Protein AF-A0A6J4BT43-F1 (afdb_monomer)

Mean predicted aligned error: 5.4 Å

Nearest PDB structures (foldseek):
  7msp-assembly2_B  TM=7.376E-01  e=4.376E-11  Bacillus subtilis subsp. subtilis str. 168
  7msn-assembly1_A  TM=6.948E-01  e=3.220E-11  Bacillus subtilis subsp. subtilis str. 168
  7msn-assembly1_B  TM=7.528E-01  e=8.315E-10  Bacillus subtilis subsp. subtilis str. 168
  9fmv-assembly1_A  TM=4.687E-01  e=1.191E-05  Escherichia coli
  6hnq-assembly3_P  TM=4.882E-01  e=9.584E-05  Staphylococcus aureus subsp. aureus N315

Radius of gyration: 20.05 Å; Cα contacts (8 Å, |Δi|>4): 562; chains: 1; bounding box: 49×42×55 Å

Sequence (284 aa):
MNDVGAVARDIVARLDGGTVDLVRDPADRWTLDAAGLRNAAWRFGFEVEPIVVAPDTVRFPPDDRPARARATPATSVPHEIGLGMMARPADADDIVSIATDFRDDFTRIVVLLDGTSDDAGALAERLPWIEVAHHPLAGDFAAQRNRLQDMMQTRWVLQIDTDERPDAALLDALGWLVAAADCDGLRSLGLPRRNLVDGVQSASYPDIQYRLNRSDIRFAGRVHERPVVPFLESSLALAGALEHRLDGERVRERTRIYEVMSTGAGRPEDETLLLAAFDPAAVR

Solvent-accessible surface area (backbone atoms only — not comparable to full-atom values): 15170 Å² total; per-residue (Å²): 132,82,85,65,52,74,67,57,50,52,51,49,57,35,43,75,65,38,49,40,42,37,74,86,60,60,60,94,89,58,83,39,17,35,36,52,44,46,32,53,31,32,43,74,46,27,45,70,43,59,74,74,71,63,89,99,54,74,66,50,47,84,71,80,47,59,21,47,28,35,31,44,78,56,61,74,46,88,62,61,40,17,40,36,34,61,44,45,64,91,45,51,67,46,48,52,49,51,60,58,76,44,48,89,75,30,76,40,48,40,38,38,23,44,45,46,72,64,54,26,49,59,50,29,71,77,39,77,88,46,49,54,41,54,49,71,48,86,80,27,53,13,61,47,51,38,53,47,32,71,68,58,83,33,70,32,30,41,48,46,50,70,50,44,42,73,34,71,55,22,60,55,36,49,25,41,50,55,53,52,29,56,76,58,61,36,46,36,29,26,30,34,34,46,47,19,38,76,80,41,52,16,42,49,57,86,32,75,42,75,32,41,26,31,36,86,58,40,44,46,47,53,70,88,48,40,74,65,67,60,70,86,29,41,48,59,44,45,36,46,31,33,43,30,62,39,54,61,70,56,52,68,49,46,35,58,55,34,33,73,76,37,83,82,58,26,47,69,70,56,51,54,28,45,74,32,68,49,54,77,72,80,78,104

Structure (mmCIF, N/CA/C/O backbone):
data_AF-A0A6J4BT43-F1
#
_entry.id   AF-A0A6J4BT43-F1
#
loop_
_atom_site.group_PDB
_atom_site.id
_atom_site.type_symbol
_atom_site.label_atom_id
_atom_site.label_alt_id
_atom_site.label_comp_id
_atom_site.label_asym_id
_atom_site.label_entity_id
_atom_site.label_seq_id
_atom_site.pdbx_PDB_ins_code
_atom_site.Cartn_x
_atom_site.Cartn_y
_atom_site.Cartn_z
_atom_site.occupancy
_atom_site.B_iso_or_equiv
_atom_site.auth_seq_id
_atom_site.auth_comp_id
_atom_site.auth_asym_id
_atom_site.auth_atom_id
_atom_site.pdbx_PDB_model_num
ATOM 1 N N . MET A 1 1 ? 13.773 21.142 -10.395 1.00 35.84 1 MET A N 1
ATOM 2 C CA . MET A 1 1 ? 13.146 20.035 -11.146 1.00 35.84 1 MET A CA 1
ATOM 3 C C . MET A 1 1 ? 13.938 18.790 -10.834 1.00 35.84 1 MET A C 1
ATOM 5 O O . MET A 1 1 ? 15.146 18.790 -11.020 1.00 35.84 1 MET A O 1
ATOM 9 N N . ASN A 1 2 ? 13.252 17.850 -10.196 1.00 45.00 2 ASN A N 1
ATOM 10 C CA . ASN A 1 2 ? 13.801 16.804 -9.349 1.00 45.00 2 ASN A CA 1
ATOM 11 C C . ASN A 1 2 ? 14.710 15.831 -10.096 1.00 45.00 2 ASN A C 1
ATOM 13 O O . ASN A 1 2 ? 14.392 15.349 -11.179 1.00 45.00 2 ASN A O 1
ATOM 17 N N . ASP A 1 3 ? 15.840 15.550 -9.459 1.00 45.16 3 ASP A N 1
ATOM 18 C CA . ASP A 1 3 ? 16.889 14.649 -9.905 1.00 45.16 3 ASP A CA 1
ATOM 19 C C . ASP A 1 3 ? 16.419 13.194 -9.774 1.00 45.16 3 ASP A C 1
ATOM 21 O O . ASP A 1 3 ? 16.739 12.483 -8.824 1.00 45.16 3 ASP A O 1
ATOM 25 N N . VAL A 1 4 ? 15.590 12.761 -10.722 1.00 59.84 4 VAL A N 1
ATOM 26 C CA . VAL A 1 4 ? 15.415 11.339 -11.015 1.00 59.84 4 VAL A CA 1
ATOM 27 C C . VAL A 1 4 ? 16.789 10.845 -11.457 1.00 59.84 4 VAL A C 1
ATOM 29 O O . VAL A 1 4 ? 17.256 11.288 -12.500 1.00 59.84 4 VAL A O 1
ATOM 32 N N . GLY A 1 5 ? 17.471 10.009 -10.666 1.00 77.94 5 GLY A N 1
ATOM 33 C CA . GLY A 1 5 ? 18.825 9.534 -10.983 1.00 77.94 5 GLY A CA 1
ATOM 34 C C . GLY A 1 5 ? 18.930 8.957 -12.402 1.00 77.94 5 GLY A C 1
ATOM 35 O O . GLY A 1 5 ? 17.935 8.520 -12.980 1.00 77.94 5 GLY A O 1
ATOM 36 N N . ALA A 1 6 ? 20.132 8.959 -12.990 1.00 87.00 6 ALA A N 1
ATOM 37 C CA . ALA A 1 6 ? 20.337 8.592 -14.399 1.00 87.00 6 ALA A CA 1
ATOM 38 C C . ALA A 1 6 ? 19.713 7.234 -14.786 1.00 87.00 6 ALA A C 1
ATOM 40 O O . ALA A 1 6 ? 19.149 7.122 -15.870 1.00 87.00 6 ALA A O 1
ATOM 41 N N . VAL A 1 7 ? 19.742 6.252 -13.877 1.00 89.88 7 VAL A N 1
ATOM 42 C CA . VAL A 1 7 ? 19.093 4.938 -14.043 1.00 89.88 7 VAL A CA 1
ATOM 43 C C . VAL A 1 7 ? 17.579 5.069 -14.204 1.00 89.88 7 VAL A C 1
ATOM 45 O O . VAL A 1 7 ? 17.010 4.533 -15.144 1.00 89.88 7 VAL A O 1
ATOM 48 N N . ALA A 1 8 ? 16.914 5.820 -13.327 1.00 91.12 8 ALA A N 1
ATOM 49 C CA . ALA A 1 8 ? 15.467 5.978 -13.380 1.00 91.12 8 ALA A CA 1
ATOM 50 C C . ALA A 1 8 ? 15.009 6.761 -14.626 1.00 91.12 8 ALA A C 1
ATOM 52 O O . ALA A 1 8 ? 13.974 6.429 -15.193 1.00 91.12 8 ALA A O 1
ATOM 53 N N . ARG A 1 9 ? 15.797 7.736 -15.108 1.00 92.06 9 ARG A N 1
ATOM 54 C CA . ARG A 1 9 ? 15.518 8.408 -16.394 1.00 92.06 9 ARG A CA 1
ATOM 55 C C . ARG A 1 9 ? 15.611 7.446 -17.576 1.00 92.06 9 ARG A C 1
ATOM 57 O O . ARG A 1 9 ? 14.762 7.504 -18.457 1.00 92.06 9 ARG A O 1
ATOM 64 N N . ASP A 1 10 ? 16.617 6.572 -17.582 1.00 94.88 10 ASP A N 1
ATOM 65 C CA . ASP A 1 10 ? 16.778 5.554 -18.625 1.00 94.88 10 ASP A CA 1
ATOM 66 C C . ASP A 1 10 ? 15.636 4.525 -18.589 1.00 94.88 10 ASP A C 1
ATOM 68 O O . ASP A 1 10 ? 15.062 4.210 -19.627 1.00 94.88 10 ASP A O 1
ATOM 72 N N . ILE A 1 11 ? 15.230 4.071 -17.396 1.00 95.69 11 ILE A N 1
ATOM 73 C CA . ILE A 1 11 ? 14.063 3.191 -17.227 1.00 95.69 11 ILE A CA 1
ATOM 74 C C . ILE A 1 11 ? 12.804 3.842 -17.810 1.00 95.69 11 ILE A C 1
ATOM 76 O O . ILE A 1 11 ? 12.139 3.222 -18.635 1.00 95.69 11 ILE A O 1
ATOM 80 N N . VAL A 1 12 ? 12.490 5.084 -17.426 1.00 96.31 12 VAL A N 1
ATOM 81 C CA . VAL A 1 12 ? 11.299 5.794 -17.926 1.00 96.31 12 VAL A CA 1
ATOM 82 C C . VAL A 1 12 ? 11.345 5.947 -19.447 1.00 96.31 12 VAL A C 1
ATOM 84 O O . VAL A 1 12 ? 10.377 5.599 -20.111 1.00 96.31 12 VAL A O 1
ATOM 87 N N . ALA A 1 13 ? 12.485 6.351 -20.017 1.00 96.50 13 ALA A N 1
ATOM 88 C CA . ALA A 1 13 ? 12.628 6.483 -21.468 1.00 96.50 13 ALA A CA 1
ATOM 89 C C . ALA A 1 13 ? 12.388 5.156 -22.217 1.00 96.50 13 ALA A C 1
ATOM 91 O O . ALA A 1 13 ? 11.801 5.146 -23.299 1.00 96.50 13 ALA A O 1
ATOM 92 N N . ARG A 1 14 ? 12.815 4.025 -21.640 1.00 97.19 14 ARG A N 1
ATOM 93 C CA . ARG A 1 14 ? 12.564 2.685 -22.196 1.00 97.19 14 ARG A CA 1
ATOM 94 C C . ARG A 1 14 ? 11.092 2.275 -22.068 1.00 97.19 14 ARG A C 1
ATOM 96 O O . ARG A 1 14 ? 10.556 1.684 -23.004 1.00 97.19 14 ARG A O 1
ATOM 103 N N . LEU A 1 15 ? 10.436 2.602 -20.951 1.00 97.81 15 LEU A N 1
ATOM 104 C CA . LEU A 1 15 ? 8.998 2.367 -20.748 1.00 97.81 15 LEU A CA 1
ATOM 105 C C . LEU A 1 15 ? 8.150 3.186 -21.737 1.00 97.81 15 LEU A C 1
ATOM 107 O O . LEU A 1 15 ? 7.261 2.627 -22.377 1.00 97.81 15 LEU A O 1
ATOM 111 N N . ASP A 1 16 ? 8.486 4.462 -21.942 1.00 97.88 16 ASP A N 1
ATOM 112 C CA . ASP A 1 16 ? 7.847 5.348 -22.929 1.00 97.88 16 ASP A CA 1
ATOM 113 C C . ASP A 1 16 ? 7.989 4.827 -24.369 1.00 97.88 16 ASP A C 1
ATOM 115 O O . ASP A 1 16 ? 7.117 5.041 -25.212 1.00 97.88 16 ASP A O 1
ATOM 119 N N . GLY A 1 17 ? 9.069 4.092 -24.658 1.00 96.81 17 GLY A N 1
ATOM 120 C CA . GLY A 1 17 ? 9.274 3.406 -25.935 1.00 96.81 17 GLY A CA 1
ATOM 121 C C . GLY A 1 17 ? 8.308 2.239 -26.191 1.00 96.81 17 GLY A C 1
ATOM 122 O O . GLY A 1 17 ? 8.322 1.663 -27.280 1.00 96.81 17 GLY A O 1
ATOM 123 N N . GLY A 1 18 ? 7.488 1.859 -25.205 1.00 96.75 18 GLY A N 1
ATOM 124 C CA . GLY A 1 18 ? 6.459 0.817 -25.293 1.00 96.75 18 GLY A CA 1
ATOM 125 C C . GLY A 1 18 ? 6.991 -0.619 -25.282 1.00 96.75 18 GLY A C 1
ATOM 126 O O . GLY A 1 18 ? 6.224 -1.582 -25.229 1.00 96.75 18 GLY A O 1
ATOM 127 N N . THR A 1 19 ? 8.307 -0.814 -25.343 1.00 96.56 19 THR A N 1
ATOM 128 C CA . THR A 1 19 ? 8.952 -2.128 -25.266 1.00 96.56 19 THR A CA 1
ATOM 129 C C . THR A 1 19 ? 10.314 -1.999 -24.605 1.00 96.56 19 THR A C 1
ATOM 131 O O . THR A 1 19 ? 11.184 -1.281 -25.089 1.00 96.56 19 THR A O 1
ATOM 134 N N . VAL A 1 20 ? 10.512 -2.767 -23.537 1.00 97.12 20 VAL A N 1
ATOM 135 C CA . VAL A 1 20 ? 11.784 -2.913 -22.834 1.00 97.12 20 VAL A CA 1
ATOM 136 C C . VAL A 1 20 ? 12.320 -4.311 -23.130 1.00 97.12 20 VAL A C 1
ATOM 138 O O . VAL A 1 20 ? 11.705 -5.302 -22.745 1.00 97.12 20 VAL A O 1
ATOM 141 N N . ASP A 1 21 ? 13.451 -4.409 -23.830 1.00 96.56 21 ASP A N 1
ATOM 142 C CA . ASP A 1 21 ? 14.131 -5.676 -24.135 1.00 96.56 21 ASP A CA 1
ATOM 143 C C . ASP A 1 21 ? 15.6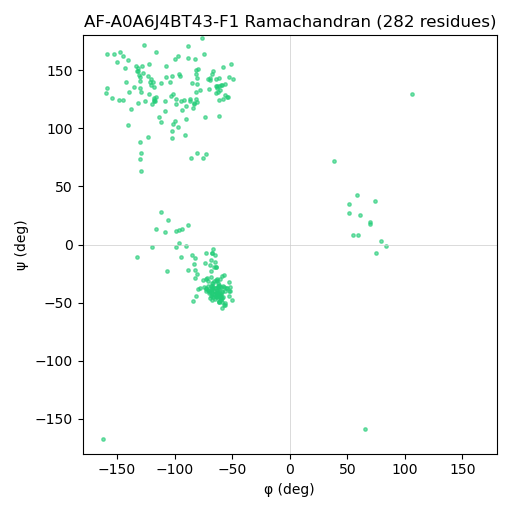12 -5.552 -23.758 1.00 96.56 21 ASP A C 1
ATOM 145 O O . ASP A 1 21 ? 16.445 -5.176 -24.582 1.00 96.56 21 ASP A O 1
ATOM 149 N N . LEU A 1 22 ? 15.939 -5.857 -22.498 1.00 96.25 22 LEU A N 1
ATOM 150 C CA . LEU A 1 22 ? 17.298 -5.729 -21.956 1.00 96.25 22 LEU A CA 1
ATOM 151 C C . LEU A 1 22 ? 18.263 -6.802 -22.487 1.00 96.25 22 LEU A C 1
ATOM 153 O O . LEU A 1 22 ? 19.462 -6.728 -22.232 1.00 96.25 22 LEU A O 1
ATOM 157 N N . VAL A 1 23 ? 17.765 -7.792 -23.236 1.00 94.62 23 VAL A N 1
ATOM 158 C CA . VAL A 1 23 ? 18.615 -8.737 -23.976 1.00 94.62 23 VAL A CA 1
ATOM 159 C C . VAL A 1 23 ? 19.079 -8.108 -25.288 1.00 94.62 23 VAL A C 1
ATOM 161 O O . VAL A 1 23 ? 20.246 -8.230 -25.654 1.00 94.62 23 VAL A O 1
ATOM 164 N N . ARG A 1 24 ? 18.167 -7.450 -26.012 1.00 95.38 24 ARG A N 1
ATOM 165 C CA . ARG A 1 24 ? 18.466 -6.816 -27.303 1.00 95.38 24 ARG A CA 1
ATOM 166 C C . ARG A 1 24 ? 19.155 -5.460 -27.155 1.00 95.38 24 ARG A C 1
ATOM 168 O O . ARG A 1 24 ? 20.009 -5.134 -27.975 1.00 95.38 24 ARG A O 1
ATOM 175 N N . ASP A 1 25 ? 18.753 -4.681 -26.160 1.00 95.88 25 ASP A N 1
ATOM 176 C CA . ASP A 1 25 ? 19.258 -3.340 -25.865 1.00 95.88 25 ASP A CA 1
ATOM 177 C C . ASP A 1 25 ? 19.634 -3.243 -24.372 1.00 95.88 25 ASP A C 1
ATOM 179 O O . ASP A 1 25 ? 18.880 -2.676 -23.569 1.00 95.88 25 ASP A O 1
ATOM 183 N N . PRO A 1 26 ? 20.758 -3.862 -23.960 1.00 96.19 26 PRO A N 1
ATOM 184 C CA . PRO A 1 26 ? 21.187 -3.861 -22.566 1.00 96.19 26 PRO A CA 1
ATOM 185 C C . PRO A 1 26 ? 21.516 -2.443 -22.089 1.00 96.19 26 PRO A C 1
ATOM 187 O O . PRO A 1 26 ? 22.087 -1.635 -22.823 1.00 96.19 26 PRO A O 1
ATOM 190 N N . ALA A 1 27 ? 21.182 -2.144 -20.835 1.00 93.81 27 ALA A N 1
ATOM 191 C CA . ALA A 1 27 ? 21.623 -0.910 -20.200 1.00 93.81 27 ALA A CA 1
ATOM 192 C C . ALA A 1 27 ? 23.078 -1.032 -19.708 1.00 93.81 27 ALA A C 1
ATOM 194 O O . ALA A 1 27 ? 23.553 -2.111 -19.366 1.00 93.81 27 ALA A O 1
ATOM 195 N N . ASP A 1 28 ? 23.791 0.096 -19.672 1.00 89.06 28 ASP A N 1
ATOM 196 C CA . ASP A 1 28 ? 25.237 0.139 -19.392 1.00 89.06 28 ASP A CA 1
ATOM 197 C C . ASP A 1 28 ? 25.587 -0.228 -17.937 1.00 89.06 28 ASP A C 1
ATOM 199 O O . ASP A 1 28 ? 26.558 -0.929 -17.669 1.00 89.06 28 ASP A O 1
ATOM 203 N N . ARG A 1 29 ? 24.791 0.250 -16.972 1.00 87.94 29 ARG A N 1
ATOM 204 C CA . ARG A 1 29 ? 25.135 0.194 -15.533 1.00 87.94 29 ARG A CA 1
ATOM 205 C C . ARG A 1 29 ? 24.155 -0.582 -14.671 1.00 87.94 29 ARG A C 1
ATOM 207 O O . ARG A 1 29 ? 24.343 -0.664 -13.461 1.00 87.94 29 ARG A O 1
ATOM 214 N N . TRP A 1 30 ? 23.083 -1.082 -15.266 1.00 93.12 30 TRP A N 1
ATOM 215 C CA . TRP A 1 30 ? 22.005 -1.728 -14.541 1.00 93.12 30 TRP A CA 1
ATOM 216 C C . TRP A 1 30 ? 21.354 -2.794 -15.415 1.00 93.12 30 TRP A C 1
ATOM 218 O O . TRP A 1 30 ? 21.421 -2.751 -16.639 1.00 93.12 30 TRP A O 1
ATOM 228 N N . THR A 1 31 ? 20.718 -3.756 -14.767 1.00 95.19 31 THR A N 1
ATOM 229 C CA . THR A 1 31 ? 19.804 -4.702 -15.399 1.00 95.19 31 THR A CA 1
ATOM 230 C C . THR A 1 31 ? 18.641 -4.924 -14.445 1.00 95.19 31 THR A C 1
ATOM 232 O O . THR A 1 31 ? 18.756 -4.650 -13.249 1.00 95.19 31 THR A O 1
ATOM 235 N N . LEU A 1 32 ? 17.519 -5.389 -14.974 1.00 96.00 32 LEU A N 1
ATOM 236 C CA . LEU A 1 32 ? 16.382 -5.842 -14.190 1.00 96.00 32 LEU A CA 1
ATOM 237 C C . LEU A 1 32 ? 15.977 -7.209 -14.717 1.00 96.00 32 LEU A C 1
ATOM 239 O O . LEU A 1 32 ? 15.985 -7.430 -15.932 1.00 96.00 32 LEU A O 1
ATOM 243 N N . ASP A 1 33 ? 15.608 -8.099 -13.806 1.00 95.44 33 ASP A N 1
ATOM 244 C CA . ASP A 1 33 ? 14.829 -9.273 -14.161 1.00 95.44 33 ASP A CA 1
ATOM 245 C C . ASP A 1 33 ? 13.360 -8.903 -14.390 1.00 95.44 33 ASP A C 1
ATOM 247 O O . ASP A 1 33 ? 12.961 -7.737 -14.284 1.00 95.44 33 ASP A O 1
ATOM 251 N N . ALA 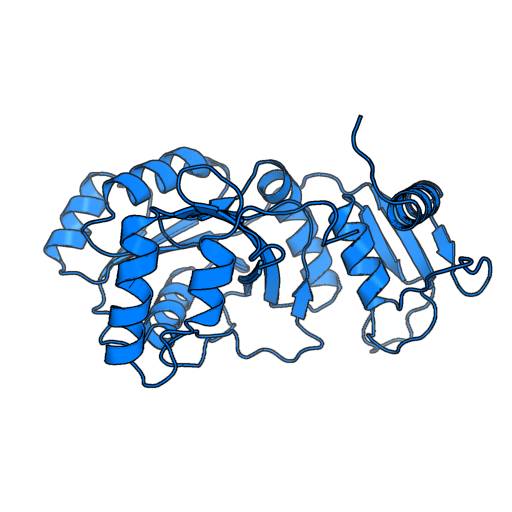A 1 34 ? 12.540 -9.881 -14.770 1.00 94.81 34 ALA A N 1
ATOM 252 C CA . ALA A 1 34 ? 11.143 -9.619 -15.092 1.00 94.81 34 ALA A CA 1
ATOM 253 C C . ALA A 1 34 ? 10.384 -9.021 -13.887 1.00 94.81 34 ALA A C 1
ATOM 255 O O . ALA A 1 34 ? 9.674 -8.024 -14.040 1.00 94.81 34 ALA A O 1
ATOM 256 N N . ALA A 1 35 ? 10.576 -9.573 -12.684 1.00 95.62 35 ALA A N 1
ATOM 257 C CA . ALA A 1 35 ? 9.955 -9.062 -11.461 1.00 95.62 35 ALA A CA 1
ATOM 258 C C . ALA A 1 35 ? 10.420 -7.632 -11.115 1.00 95.62 35 ALA A C 1
ATOM 260 O O . ALA A 1 35 ? 9.606 -6.773 -10.766 1.00 95.62 35 ALA A O 1
ATOM 261 N N . GLY A 1 36 ? 11.714 -7.350 -11.256 1.00 96.44 36 GLY A N 1
ATOM 262 C CA . GLY A 1 36 ? 12.312 -6.036 -11.053 1.00 96.44 36 GLY A CA 1
ATOM 263 C C . GLY A 1 36 ? 11.803 -5.003 -12.055 1.00 96.44 36 GLY A C 1
ATOM 264 O O . GLY A 1 36 ? 11.472 -3.884 -11.658 1.00 96.44 36 GLY A O 1
ATOM 265 N N . LEU A 1 37 ? 11.663 -5.379 -13.333 1.00 97.31 37 LEU A N 1
ATOM 266 C CA . LEU A 1 37 ? 11.088 -4.510 -14.360 1.00 97.31 37 LEU A CA 1
ATOM 267 C C . LEU A 1 37 ? 9.629 -4.174 -14.050 1.00 97.31 37 LEU A C 1
ATOM 269 O O . LEU A 1 37 ? 9.259 -3.010 -14.164 1.00 97.31 37 LEU A O 1
ATOM 273 N N . ARG A 1 38 ? 8.818 -5.144 -13.606 1.00 97.44 38 ARG A N 1
ATOM 274 C CA . ARG A 1 38 ? 7.437 -4.884 -13.170 1.00 97.44 38 ARG A CA 1
ATOM 275 C C . ARG A 1 38 ? 7.388 -3.876 -12.025 1.00 97.44 38 ARG A C 1
ATOM 277 O O . ARG A 1 38 ? 6.665 -2.891 -12.116 1.00 97.44 38 ARG A O 1
ATOM 284 N N . ASN A 1 39 ? 8.192 -4.074 -10.980 1.00 97.25 39 ASN A N 1
ATOM 285 C CA . ASN A 1 39 ? 8.214 -3.167 -9.827 1.00 97.25 39 ASN A CA 1
ATOM 286 C C . ASN A 1 39 ? 8.648 -1.746 -10.223 1.00 97.25 39 ASN A C 1
ATOM 288 O O . ASN A 1 39 ? 8.084 -0.762 -9.741 1.00 97.25 39 ASN A O 1
ATOM 292 N N . ALA A 1 40 ? 9.639 -1.633 -11.113 1.00 96.56 40 ALA A N 1
ATOM 293 C CA . ALA A 1 40 ? 10.090 -0.353 -11.645 1.00 96.56 40 ALA A CA 1
ATOM 294 C C . ALA A 1 40 ? 9.027 0.305 -12.539 1.00 96.56 40 ALA A C 1
ATOM 296 O O . ALA A 1 40 ? 8.787 1.500 -12.409 1.00 96.56 40 ALA A O 1
ATOM 297 N N . ALA A 1 41 ? 8.356 -0.460 -13.400 1.00 97.69 41 ALA A N 1
ATOM 298 C CA . ALA A 1 41 ? 7.273 0.034 -14.243 1.00 97.69 41 ALA A CA 1
ATOM 299 C C . ALA A 1 41 ? 6.110 0.572 -13.401 1.00 97.69 41 ALA A C 1
ATOM 301 O O . ALA A 1 41 ? 5.700 1.717 -13.586 1.00 97.69 41 ALA A O 1
ATOM 302 N N . TRP A 1 42 ? 5.663 -0.189 -12.398 1.00 97.75 42 TRP A N 1
ATOM 303 C CA . TRP A 1 42 ? 4.612 0.239 -11.475 1.00 97.75 42 TRP A CA 1
ATOM 304 C C . TRP A 1 42 ? 4.979 1.524 -10.733 1.00 97.75 42 TRP A C 1
ATOM 306 O O . TRP A 1 42 ? 4.144 2.416 -10.616 1.00 97.75 42 TRP A O 1
ATOM 316 N N . ARG A 1 43 ? 6.241 1.673 -10.303 1.00 95.88 43 ARG A N 1
ATOM 317 C CA . ARG A 1 43 ? 6.736 2.918 -9.688 1.00 95.88 43 ARG A CA 1
ATOM 318 C C . ARG A 1 43 ? 6.498 4.148 -10.563 1.00 95.88 43 ARG A C 1
ATOM 320 O O . ARG A 1 43 ? 6.249 5.231 -10.040 1.00 95.88 43 ARG A O 1
ATOM 327 N N . PHE A 1 44 ? 6.635 3.992 -11.876 1.00 96.06 44 PHE A N 1
ATOM 328 C CA . PHE A 1 44 ? 6.512 5.080 -12.843 1.00 96.06 44 PHE A CA 1
ATOM 329 C C . PHE A 1 44 ? 5.138 5.131 -13.522 1.00 96.06 44 PHE A C 1
ATOM 331 O O . PHE A 1 44 ? 4.975 5.883 -14.476 1.00 96.06 44 PHE A O 1
ATOM 338 N N . GLY A 1 45 ? 4.151 4.375 -13.024 1.00 96.62 45 GLY A N 1
ATOM 339 C CA . GLY A 1 45 ? 2.787 4.388 -13.552 1.00 96.62 45 GLY A CA 1
ATOM 340 C C . GLY A 1 45 ? 2.647 3.672 -14.893 1.00 96.62 45 GLY A C 1
ATOM 341 O O . GLY A 1 45 ? 1.906 4.135 -15.753 1.00 96.62 45 GLY A O 1
ATOM 342 N N . PHE A 1 46 ? 3.365 2.565 -15.092 1.00 98.00 46 PHE A N 1
ATOM 343 C CA . PHE A 1 46 ? 3.245 1.711 -16.274 1.00 98.00 46 PHE A CA 1
ATOM 344 C C . PHE A 1 46 ? 2.790 0.309 -15.893 1.00 98.00 46 PHE A C 1
ATOM 346 O O . PHE A 1 46 ? 3.352 -0.311 -14.992 1.00 98.00 46 PHE A O 1
ATOM 353 N N . GLU A 1 47 ? 1.841 -0.224 -16.651 1.00 96.69 47 GLU A N 1
ATOM 354 C CA . GLU A 1 47 ? 1.576 -1.656 -16.718 1.00 96.69 47 GLU A CA 1
ATOM 355 C C . GLU A 1 47 ? 2.573 -2.315 -17.677 1.00 96.69 47 GLU A C 1
ATOM 357 O O . GLU A 1 47 ? 3.045 -1.701 -18.641 1.00 96.69 47 GLU A O 1
ATOM 362 N N . VAL A 1 48 ? 2.898 -3.581 -17.422 1.00 96.19 48 VAL A N 1
ATOM 363 C CA . VAL A 1 48 ? 3.812 -4.353 -18.265 1.00 96.19 48 VAL A CA 1
ATOM 364 C C . VAL A 1 48 ? 3.231 -5.710 -18.624 1.00 96.19 48 VAL A C 1
ATOM 366 O O . VAL A 1 48 ? 2.557 -6.343 -17.819 1.00 96.19 48 VAL A O 1
ATOM 369 N N . GLU A 1 49 ? 3.552 -6.169 -19.830 1.00 94.69 49 GLU A N 1
ATOM 370 C CA . GLU A 1 49 ? 3.201 -7.490 -20.344 1.00 94.69 49 GLU A CA 1
ATOM 371 C C . GLU A 1 49 ? 4.480 -8.203 -20.808 1.00 94.69 49 GLU A C 1
ATOM 373 O O . GLU A 1 49 ? 5.187 -7.672 -21.670 1.00 94.69 49 GLU A O 1
ATOM 378 N N . PRO A 1 50 ? 4.812 -9.397 -20.300 1.00 91.00 50 PRO A N 1
ATOM 379 C CA . PRO A 1 50 ? 5.974 -10.153 -20.769 1.00 91.00 50 PRO A CA 1
ATOM 380 C C . PRO A 1 50 ? 5.874 -10.482 -22.271 1.00 91.00 50 PRO A C 1
ATOM 382 O O . PRO A 1 50 ? 4.830 -10.887 -22.775 1.00 91.00 50 PRO A O 1
ATOM 385 N N . ILE A 1 51 ? 6.979 -10.344 -23.016 1.00 88.44 51 ILE A N 1
ATOM 386 C CA . ILE A 1 51 ? 6.992 -10.599 -24.476 1.00 88.44 51 ILE A CA 1
ATOM 387 C C . ILE A 1 51 ? 6.893 -12.100 -24.797 1.00 88.44 51 ILE A C 1
ATOM 389 O O . ILE A 1 51 ? 6.397 -12.478 -25.860 1.00 88.44 51 ILE A O 1
ATOM 393 N N . VAL A 1 52 ? 7.377 -12.960 -23.899 1.00 73.50 52 VAL A N 1
ATOM 394 C CA . VAL A 1 52 ? 7.320 -14.420 -24.028 1.00 73.50 52 VAL A CA 1
ATOM 395 C C . VAL A 1 52 ? 6.940 -15.005 -22.675 1.00 73.50 52 VAL A C 1
ATOM 397 O O . VAL A 1 52 ? 7.711 -14.893 -21.727 1.00 73.50 52 VAL A O 1
ATOM 400 N N . VAL A 1 53 ? 5.786 -15.666 -22.603 1.00 69.06 53 VAL A N 1
ATOM 401 C CA . VAL A 1 53 ? 5.384 -16.479 -21.448 1.00 69.06 53 VAL A CA 1
ATOM 402 C C . VAL A 1 53 ? 5.182 -17.894 -21.951 1.00 69.06 53 VAL A C 1
ATOM 404 O O . VAL A 1 53 ? 4.383 -18.123 -22.861 1.00 69.06 53 VAL A O 1
ATOM 407 N N . ALA A 1 54 ? 5.929 -18.849 -21.403 1.00 67.50 54 ALA A N 1
ATOM 408 C CA . ALA A 1 54 ? 5.597 -20.248 -21.625 1.00 67.50 54 ALA A CA 1
ATOM 409 C C . ALA A 1 54 ? 4.286 -20.553 -20.874 1.00 67.50 54 ALA A C 1
ATOM 411 O O . ALA A 1 54 ? 4.102 -20.034 -19.770 1.00 67.50 54 ALA A O 1
ATOM 412 N N . PRO A 1 55 ? 3.372 -21.368 -21.427 1.00 68.38 55 PRO A N 1
ATOM 413 C CA . PRO A 1 55 ? 2.179 -21.788 -20.696 1.00 68.38 55 PRO A CA 1
ATOM 414 C C . PRO A 1 55 ? 2.535 -22.310 -19.296 1.00 68.38 55 PRO A C 1
ATOM 416 O O . PRO A 1 55 ? 3.570 -22.955 -19.130 1.00 68.38 55 PRO A O 1
ATOM 419 N N . ASP A 1 56 ? 1.695 -22.003 -18.306 1.00 69.81 56 ASP A N 1
ATOM 420 C CA . ASP A 1 56 ? 1.836 -22.459 -16.914 1.00 69.81 56 ASP A CA 1
ATOM 421 C C . ASP A 1 56 ? 3.133 -22.014 -16.204 1.00 69.81 56 ASP A C 1
ATOM 423 O O . ASP A 1 56 ? 3.583 -22.650 -15.249 1.00 69.81 56 ASP A O 1
ATOM 427 N N . THR A 1 57 ? 3.740 -20.904 -16.642 1.00 79.69 57 THR A N 1
ATOM 428 C CA . THR A 1 57 ? 4.894 -20.291 -15.961 1.00 79.69 57 THR A CA 1
ATOM 429 C C . THR A 1 57 ? 4.524 -18.991 -15.255 1.00 79.69 57 THR A C 1
ATOM 431 O O . THR A 1 57 ? 3.580 -18.298 -15.637 1.00 79.69 57 THR A O 1
ATOM 434 N N . VAL A 1 58 ? 5.278 -18.653 -14.203 1.00 84.56 58 VAL A N 1
ATOM 435 C CA . VAL A 1 58 ? 5.181 -17.345 -13.539 1.00 84.56 58 VAL A CA 1
ATOM 436 C C . VAL A 1 58 ? 5.460 -16.265 -14.585 1.00 84.56 58 VAL A C 1
ATOM 438 O O . VAL A 1 58 ? 6.498 -16.309 -15.240 1.00 84.56 58 VAL A O 1
ATOM 441 N N . ARG A 1 59 ? 4.544 -15.301 -14.744 1.00 89.31 59 ARG A N 1
ATOM 442 C CA . ARG A 1 59 ? 4.623 -14.266 -15.795 1.00 89.31 59 ARG A CA 1
ATOM 443 C C . ARG A 1 59 ? 5.852 -13.367 -15.654 1.00 89.31 59 ARG A C 1
ATOM 445 O O . ARG A 1 59 ? 6.463 -12.995 -16.650 1.00 89.31 59 ARG A O 1
ATOM 452 N N . PHE A 1 60 ? 6.220 -13.064 -14.410 1.00 91.56 60 PHE A N 1
ATOM 453 C CA . PHE A 1 60 ? 7.375 -12.243 -14.053 1.00 91.56 60 PHE A CA 1
ATOM 454 C C . PHE A 1 60 ? 8.236 -12.966 -13.011 1.00 91.56 60 PHE A C 1
ATOM 456 O O . PHE A 1 60 ? 8.113 -12.694 -11.813 1.00 91.56 60 PHE A O 1
ATOM 463 N N . PRO A 1 61 ? 9.063 -13.938 -13.430 1.00 89.81 61 PRO A N 1
ATOM 464 C CA . PRO A 1 61 ? 9.917 -14.665 -12.507 1.00 89.81 61 PRO A CA 1
ATOM 465 C C . PRO A 1 61 ? 11.052 -13.761 -11.987 1.00 89.81 61 PRO A C 1
ATOM 467 O O . PRO A 1 61 ? 11.594 -12.960 -12.754 1.00 89.81 61 PRO A O 1
ATOM 470 N N . PRO A 1 62 ? 11.434 -13.890 -10.706 1.00 91.19 62 PRO A N 1
ATOM 471 C CA . PRO A 1 62 ? 12.647 -13.287 -10.171 1.00 91.19 62 PRO A CA 1
ATOM 472 C C . PRO A 1 62 ? 13.839 -14.225 -10.429 1.00 91.19 62 PRO A C 1
ATOM 474 O O . PRO A 1 62 ? 14.242 -14.982 -9.546 1.00 91.19 62 PRO A O 1
ATOM 477 N N . ASP A 1 63 ? 14.307 -14.293 -11.678 1.00 91.00 63 ASP A N 1
ATOM 478 C CA . ASP A 1 63 ? 15.291 -15.287 -12.143 1.00 91.00 63 ASP A CA 1
ATOM 479 C C . ASP A 1 63 ? 16.631 -14.688 -12.604 1.00 91.00 63 ASP A C 1
ATOM 481 O O . ASP A 1 63 ? 17.425 -15.385 -13.244 1.00 91.00 63 ASP A O 1
ATOM 485 N N . ASP A 1 64 ? 16.872 -13.410 -12.294 1.00 90.25 64 ASP A N 1
ATOM 486 C CA . ASP A 1 64 ? 18.071 -12.641 -12.656 1.00 90.25 64 ASP A CA 1
ATOM 487 C C . ASP A 1 64 ? 18.343 -12.530 -14.173 1.00 90.25 64 ASP A C 1
ATOM 489 O O . ASP A 1 64 ? 19.391 -12.027 -14.595 1.00 90.25 64 ASP A O 1
ATOM 493 N N . ARG A 1 65 ? 17.417 -12.973 -15.039 1.00 92.69 65 ARG A N 1
ATOM 494 C CA . ARG A 1 65 ? 17.579 -12.867 -16.496 1.00 92.69 65 ARG A CA 1
ATOM 495 C C . ARG A 1 65 ? 17.117 -11.503 -16.992 1.00 92.69 65 ARG A C 1
ATOM 497 O O . ARG A 1 65 ? 16.049 -11.063 -16.584 1.00 92.69 65 ARG A O 1
ATOM 504 N N . PRO A 1 66 ? 17.829 -10.862 -17.939 1.00 95.19 66 PRO A N 1
ATOM 505 C CA . PRO A 1 66 ? 17.434 -9.548 -18.436 1.00 95.19 66 PRO A CA 1
ATOM 506 C C . PRO A 1 66 ? 15.989 -9.522 -18.953 1.00 95.19 66 PRO A C 1
ATOM 508 O O . PRO A 1 66 ? 15.594 -10.330 -19.801 1.00 95.19 66 PRO A O 1
ATOM 511 N N . ALA A 1 67 ? 15.210 -8.581 -18.428 1.00 95.38 67 ALA A N 1
ATOM 512 C CA . ALA A 1 67 ? 13.779 -8.491 -18.656 1.00 95.38 67 ALA A CA 1
ATOM 513 C C . ALA A 1 67 ? 13.409 -8.155 -20.104 1.00 95.38 67 ALA A C 1
ATOM 515 O O . ALA A 1 67 ? 14.110 -7.426 -20.814 1.00 95.38 67 ALA A O 1
ATOM 516 N N . ARG A 1 68 ? 12.246 -8.669 -20.518 1.00 95.19 68 ARG A N 1
ATOM 517 C CA . ARG A 1 68 ? 11.654 -8.447 -21.840 1.00 95.19 68 ARG A CA 1
ATOM 518 C C . ARG A 1 68 ? 10.142 -8.278 -21.708 1.00 95.19 68 ARG A C 1
ATOM 520 O O . ARG A 1 68 ? 9.426 -9.268 -21.556 1.00 95.19 68 ARG A O 1
ATOM 527 N N . ALA A 1 69 ? 9.651 -7.046 -21.777 1.00 96.44 69 ALA A N 1
ATOM 528 C CA . ALA A 1 69 ? 8.232 -6.732 -21.625 1.00 96.44 69 ALA A CA 1
ATOM 529 C C . ALA A 1 69 ? 7.785 -5.601 -22.560 1.00 96.44 69 ALA A C 1
ATOM 531 O O . ALA A 1 69 ? 8.563 -4.719 -22.924 1.00 96.44 69 ALA A O 1
ATOM 532 N N . ARG A 1 70 ? 6.508 -5.613 -22.934 1.00 97.38 70 ARG A N 1
ATOM 533 C CA . ARG A 1 70 ? 5.808 -4.432 -23.440 1.00 97.38 70 ARG A CA 1
ATOM 534 C C . ARG A 1 70 ? 5.394 -3.581 -22.252 1.00 97.38 70 ARG A C 1
ATOM 536 O O . ARG A 1 70 ? 5.023 -4.134 -21.223 1.00 97.38 70 ARG A O 1
ATOM 543 N N . ALA A 1 71 ? 5.443 -2.268 -22.408 1.00 97.81 71 ALA A N 1
ATOM 544 C CA . ALA A 1 71 ? 5.039 -1.318 -21.382 1.00 97.81 71 ALA A CA 1
ATOM 545 C C . ALA A 1 71 ? 3.922 -0.430 -21.928 1.00 97.81 71 ALA A C 1
ATOM 547 O O . ALA A 1 71 ? 3.961 -0.031 -23.092 1.00 97.81 71 ALA A O 1
ATOM 548 N N . THR A 1 72 ? 2.926 -0.140 -21.099 1.00 97.88 72 THR A N 1
ATOM 549 C CA . THR A 1 72 ? 1.831 0.779 -21.429 1.00 97.88 72 THR A CA 1
ATOM 550 C C . THR A 1 72 ? 1.598 1.695 -20.233 1.00 97.88 72 THR A C 1
ATOM 552 O O . THR A 1 72 ? 1.595 1.189 -19.110 1.00 97.88 72 THR A O 1
ATOM 555 N N . PRO A 1 73 ? 1.418 3.016 -20.422 1.00 98.00 73 PRO A N 1
ATOM 556 C CA . PRO A 1 73 ? 1.017 3.893 -19.329 1.00 98.00 73 PRO A CA 1
ATOM 557 C C . PRO A 1 73 ? -0.249 3.357 -18.663 1.00 98.00 73 PRO A C 1
ATOM 559 O O . PRO A 1 73 ? -1.238 3.077 -19.344 1.00 98.00 73 PRO A O 1
ATOM 562 N N . ALA A 1 74 ? -0.200 3.197 -17.346 1.00 97.19 74 ALA A N 1
ATOM 563 C CA . ALA A 1 74 ? -1.341 2.764 -16.567 1.00 97.19 74 ALA A CA 1
ATOM 564 C C . ALA A 1 74 ? -2.414 3.855 -16.584 1.00 97.19 74 ALA A C 1
ATOM 566 O O . ALA A 1 74 ? -2.122 5.055 -16.593 1.00 97.19 74 ALA A O 1
ATOM 567 N N . THR A 1 75 ? -3.672 3.435 -16.560 1.00 95.94 75 THR A N 1
ATOM 568 C CA . THR A 1 75 ? -4.810 4.350 -16.439 1.00 95.94 75 THR A CA 1
ATOM 569 C C . THR A 1 75 ? -5.592 4.007 -15.188 1.00 95.94 75 THR A C 1
ATOM 571 O O . THR A 1 75 ? -5.711 2.836 -14.839 1.00 95.94 75 THR A O 1
ATOM 574 N N . SER A 1 76 ? -6.105 5.022 -14.491 1.00 93.81 76 SER A N 1
ATOM 575 C CA . SER A 1 76 ? -6.972 4.777 -13.339 1.00 93.81 76 SER A CA 1
ATOM 576 C C . SER A 1 76 ? -8.209 3.998 -13.786 1.00 93.81 76 SER A C 1
ATOM 578 O O . SER A 1 76 ? -8.834 4.322 -14.801 1.00 93.81 76 SER A O 1
ATOM 580 N N . VAL A 1 77 ? -8.543 2.955 -13.031 1.00 95.44 77 VAL A N 1
ATOM 581 C CA . VAL A 1 77 ? -9.720 2.114 -13.255 1.00 95.44 77 VAL A CA 1
ATOM 582 C C . VAL A 1 77 ? -10.476 1.938 -11.938 1.00 95.44 77 VAL A C 1
ATOM 584 O O . VAL A 1 77 ? -9.845 1.929 -10.878 1.00 95.44 77 VAL A O 1
ATOM 587 N N . PRO A 1 78 ? -11.813 1.783 -11.970 1.00 96.56 78 PRO A N 1
ATOM 588 C CA . PRO A 1 78 ? -12.592 1.503 -10.767 1.00 96.56 78 PRO A CA 1
ATOM 589 C C . PRO A 1 78 ? -12.141 0.220 -10.063 1.00 96.56 78 PRO A C 1
ATOM 591 O O . PRO A 1 78 ? -11.673 -0.720 -10.709 1.00 96.56 78 PRO A O 1
ATOM 594 N N . HIS A 1 79 ? -12.345 0.151 -8.748 1.00 97.62 79 HIS A N 1
ATOM 595 C CA . HIS A 1 79 ? -11.981 -1.017 -7.952 1.00 97.62 79 HIS A CA 1
ATOM 596 C C . HIS A 1 79 ? -12.948 -1.294 -6.802 1.00 97.62 79 HIS A C 1
ATOM 598 O O . HIS A 1 79 ? -13.651 -0.410 -6.323 1.00 97.62 79 HIS A O 1
ATOM 604 N N . GLU A 1 80 ? -12.893 -2.518 -6.280 1.00 97.56 80 GLU A N 1
ATOM 605 C CA . GLU A 1 80 ? -13.706 -2.981 -5.144 1.00 97.56 80 GLU A CA 1
ATOM 606 C C . GLU A 1 80 ? -12.856 -3.248 -3.887 1.00 97.56 80 GLU A C 1
ATOM 608 O O . GLU A 1 80 ? -13.163 -4.118 -3.070 1.00 97.56 80 GLU A O 1
ATOM 613 N N . ILE A 1 81 ? -11.731 -2.544 -3.742 1.00 98.69 81 ILE A N 1
ATOM 614 C CA . ILE A 1 81 ? -10.876 -2.655 -2.558 1.00 98.69 81 ILE A CA 1
ATOM 615 C C . ILE A 1 81 ? -11.645 -2.160 -1.329 1.00 98.69 81 ILE A C 1
ATOM 617 O O . ILE A 1 81 ? -12.318 -1.128 -1.370 1.00 98.69 81 ILE A O 1
ATOM 621 N N . GLY A 1 82 ? -11.528 -2.907 -0.232 1.00 98.75 82 GLY A N 1
ATOM 622 C CA . GLY A 1 82 ? -12.003 -2.485 1.081 1.00 98.75 82 GLY A CA 1
ATOM 623 C C . GLY A 1 82 ? -10.881 -1.866 1.914 1.00 98.75 82 GLY A C 1
ATOM 624 O O . GLY A 1 82 ? -9.733 -2.306 1.829 1.00 98.75 82 GLY A O 1
ATOM 625 N N . LEU A 1 83 ? -11.223 -0.889 2.751 1.00 98.88 83 LEU A N 1
ATOM 626 C CA . LEU A 1 83 ? -10.330 -0.268 3.726 1.00 98.88 83 LEU A CA 1
ATOM 627 C C . LEU A 1 83 ? -10.560 -0.865 5.117 1.00 98.88 83 LEU A C 1
ATOM 629 O O . LEU A 1 83 ? -11.667 -0.806 5.653 1.00 98.88 83 LEU A O 1
ATOM 633 N N . GLY A 1 84 ? -9.518 -1.442 5.703 1.00 98.56 84 GLY A N 1
ATOM 634 C CA . GLY A 1 84 ? -9.552 -2.016 7.045 1.00 98.56 84 GLY A CA 1
ATOM 635 C C . GLY A 1 84 ? -8.696 -1.218 8.023 1.00 98.56 84 GLY A C 1
ATOM 636 O O . GLY A 1 84 ? -7.571 -0.846 7.696 1.00 98.56 84 GLY A O 1
ATOM 637 N N . MET A 1 85 ? -9.187 -1.014 9.241 1.00 98.38 85 MET A N 1
ATOM 638 C CA . MET A 1 85 ? -8.422 -0.410 10.334 1.00 98.38 85 MET A CA 1
ATOM 639 C C . MET A 1 85 ? -8.519 -1.263 11.596 1.00 98.38 85 MET A C 1
ATOM 641 O O . MET A 1 85 ? -9.608 -1.673 12.000 1.00 98.38 85 MET A O 1
ATOM 645 N N . MET A 1 86 ? -7.383 -1.488 12.252 1.00 96.12 86 MET A N 1
ATOM 646 C CA . MET A 1 86 ? -7.348 -1.889 13.659 1.00 96.12 86 MET A CA 1
ATOM 647 C C . MET A 1 86 ? -7.000 -0.651 14.470 1.00 96.12 86 MET A C 1
ATOM 649 O O . MET A 1 86 ? -6.029 0.031 14.150 1.00 96.12 86 MET A O 1
ATOM 653 N N . ALA A 1 87 ? -7.776 -0.350 15.501 1.00 96.19 87 ALA A N 1
ATOM 654 C CA . ALA A 1 87 ? -7.605 0.897 16.232 1.00 96.19 87 ALA A CA 1
ATOM 655 C C . ALA A 1 87 ? -7.954 0.735 17.706 1.00 96.19 87 ALA A C 1
ATOM 657 O O . ALA A 1 87 ? -8.580 -0.246 18.105 1.00 96.19 87 ALA A O 1
ATOM 658 N N . ARG A 1 88 ? -7.569 1.707 18.530 1.00 95.62 88 ARG A N 1
ATOM 659 C CA . ARG A 1 88 ? -8.041 1.796 19.915 1.00 95.62 88 ARG A CA 1
ATOM 660 C C . ARG A 1 88 ? -9.163 2.830 19.996 1.00 95.62 88 ARG A C 1
ATOM 662 O O . ARG A 1 88 ? -9.204 3.737 19.167 1.00 95.62 88 ARG A O 1
ATOM 669 N N . PRO A 1 89 ? -10.015 2.784 21.032 1.00 96.12 89 PRO A N 1
ATOM 670 C CA . PRO A 1 89 ? -11.030 3.814 21.263 1.00 96.12 89 PRO A CA 1
ATOM 671 C C . PRO A 1 89 ? -10.466 5.244 21.294 1.00 96.12 89 PRO A C 1
ATOM 673 O O . PRO A 1 89 ? -11.120 6.179 20.844 1.00 96.12 89 PRO A O 1
ATOM 676 N N . ALA A 1 90 ? -9.226 5.414 21.767 1.00 95.38 90 ALA A N 1
ATOM 677 C CA . ALA A 1 90 ? -8.537 6.706 21.800 1.00 95.38 90 ALA A CA 1
ATOM 678 C C . ALA A 1 90 ? -8.270 7.312 20.408 1.00 95.38 90 ALA A C 1
ATOM 680 O O . ALA A 1 90 ? -8.053 8.514 20.310 1.00 95.38 90 ALA A O 1
ATOM 681 N N . ASP A 1 91 ? -8.303 6.501 19.351 1.00 96.38 91 ASP A N 1
ATOM 682 C CA . ASP A 1 91 ? -7.999 6.913 17.979 1.00 96.38 91 ASP A CA 1
ATOM 683 C C . ASP A 1 91 ? -9.288 7.308 17.208 1.00 96.38 91 ASP A C 1
ATOM 685 O O . ASP A 1 91 ? -9.282 7.447 15.988 1.00 96.38 91 ASP A O 1
ATOM 689 N N . ALA A 1 92 ? -10.422 7.488 17.905 1.00 97.19 92 ALA A N 1
ATOM 690 C CA . ALA A 1 92 ? -11.743 7.711 17.304 1.00 97.19 92 ALA A CA 1
ATOM 691 C C . ALA A 1 92 ? -11.813 8.902 16.333 1.00 97.19 92 ALA A C 1
ATOM 693 O O . ALA A 1 92 ? -12.508 8.822 15.320 1.00 97.19 92 ALA A O 1
ATOM 694 N N . ASP A 1 93 ? -11.113 9.999 16.619 1.00 97.38 93 ASP A N 1
ATOM 695 C CA . ASP A 1 93 ? -11.126 11.179 15.748 1.00 97.38 93 ASP A CA 1
ATOM 696 C C . ASP A 1 93 ? -10.332 10.949 14.457 1.00 97.38 93 ASP A C 1
ATOM 698 O O . ASP A 1 93 ? -10.791 11.346 13.382 1.00 97.38 93 ASP A O 1
ATOM 702 N N . ASP A 1 94 ? -9.212 10.224 14.531 1.00 97.56 94 ASP A N 1
ATOM 703 C CA . ASP A 1 94 ? -8.468 9.796 13.346 1.00 97.56 94 ASP A CA 1
ATOM 704 C C . ASP A 1 94 ? -9.305 8.855 12.482 1.00 97.56 94 ASP A C 1
ATOM 706 O O . ASP A 1 94 ? -9.359 9.027 11.266 1.00 97.56 94 ASP A O 1
ATOM 710 N N . ILE A 1 95 ? -10.018 7.906 13.098 1.00 98.38 95 ILE A N 1
ATOM 711 C CA . ILE A 1 95 ? -10.913 6.992 12.377 1.00 98.38 95 ILE A CA 1
ATOM 712 C C . ILE A 1 95 ? -12.015 7.770 11.650 1.00 98.38 95 ILE A C 1
ATOM 714 O O . ILE A 1 95 ? -12.302 7.482 10.489 1.00 98.38 95 ILE A O 1
ATOM 718 N N . VAL A 1 96 ? -12.619 8.769 12.304 1.00 98.56 96 VAL A N 1
ATOM 719 C CA . VAL A 1 96 ? -13.641 9.620 11.677 1.00 98.56 96 VAL A CA 1
ATOM 720 C C . VAL A 1 96 ? -13.071 10.415 10.510 1.00 98.56 96 VAL A C 1
ATOM 722 O O . VAL A 1 96 ? -13.727 10.480 9.471 1.00 98.56 96 VAL A O 1
ATOM 725 N N . SER A 1 97 ? -11.863 10.973 10.643 1.00 98.38 97 SER A N 1
ATOM 726 C CA . SER A 1 97 ? -11.173 11.637 9.530 1.00 98.38 97 SER A CA 1
ATOM 727 C C . SER A 1 97 ? -10.959 10.665 8.371 1.00 98.38 97 SER A C 1
ATOM 729 O O . SER A 1 97 ? -11.465 10.925 7.289 1.00 98.38 97 SER A O 1
ATOM 731 N N . ILE A 1 98 ? -10.329 9.507 8.598 1.00 98.38 98 ILE A N 1
ATOM 732 C CA . ILE A 1 98 ? -10.054 8.503 7.552 1.00 98.38 98 ILE A CA 1
ATOM 733 C C . ILE A 1 98 ? -11.338 8.074 6.839 1.00 98.38 98 ILE A C 1
ATOM 735 O O . ILE A 1 98 ? -11.409 8.094 5.613 1.00 98.38 98 ILE A O 1
ATOM 739 N N . ALA A 1 99 ? -12.356 7.672 7.602 1.00 98.38 99 ALA A N 1
ATOM 740 C CA . ALA A 1 99 ? -13.602 7.145 7.054 1.00 98.38 99 ALA A CA 1
ATOM 741 C C . ALA A 1 99 ? -14.431 8.201 6.309 1.00 98.38 99 ALA A C 1
ATOM 743 O O . ALA A 1 99 ? -15.289 7.842 5.499 1.00 98.38 99 ALA A O 1
ATOM 744 N N . THR A 1 100 ? -14.216 9.483 6.610 1.00 98.31 100 THR A N 1
ATOM 745 C CA . THR A 1 100 ? -14.842 10.598 5.893 1.00 98.31 100 THR A CA 1
ATOM 746 C C . THR A 1 100 ? -14.045 10.943 4.642 1.00 98.31 100 THR A C 1
ATOM 748 O O . THR A 1 100 ? -14.635 11.032 3.570 1.00 98.31 100 THR A O 1
ATOM 751 N N . ASP A 1 101 ? -12.725 11.089 4.774 1.00 98.19 101 ASP A N 1
ATOM 752 C CA . ASP A 1 101 ? -11.822 11.502 3.698 1.00 98.19 101 ASP A CA 1
ATOM 753 C C . ASP A 1 101 ? -11.808 10.481 2.555 1.00 98.19 101 ASP A C 1
ATOM 755 O O . ASP A 1 101 ? -11.829 10.878 1.397 1.00 98.19 101 ASP A O 1
ATOM 759 N N . PHE A 1 102 ? -11.848 9.181 2.874 1.00 98.12 102 PHE A N 1
ATOM 760 C CA . PHE A 1 102 ? -11.790 8.099 1.882 1.00 98.12 102 PHE A CA 1
ATOM 761 C C . PHE A 1 102 ? -13.124 7.392 1.642 1.00 98.12 102 PHE A C 1
ATOM 763 O O . PHE A 1 102 ? -13.165 6.240 1.201 1.00 98.12 102 PHE A O 1
ATOM 770 N N . ARG A 1 103 ? -14.237 8.053 1.975 1.00 97.38 103 ARG A N 1
ATOM 771 C CA . ARG A 1 103 ? -15.579 7.472 1.851 1.00 97.38 103 ARG A CA 1
ATOM 772 C C . ARG A 1 103 ? -15.886 7.002 0.430 1.00 97.38 103 ARG A C 1
ATOM 774 O O . ARG A 1 103 ? -16.512 5.958 0.267 1.00 97.38 103 ARG A O 1
ATOM 781 N N . ASP A 1 104 ? -15.471 7.785 -0.559 1.00 96.69 104 ASP A N 1
ATOM 782 C CA . ASP A 1 104 ? -15.784 7.547 -1.968 1.00 96.69 104 ASP A CA 1
ATOM 783 C C . ASP A 1 104 ? -14.679 6.756 -2.693 1.00 96.69 104 ASP A C 1
ATOM 785 O O . ASP A 1 104 ? -14.907 6.261 -3.796 1.00 96.69 104 ASP A O 1
ATOM 789 N N . ASP A 1 105 ? -13.511 6.583 -2.064 1.00 98.00 105 ASP A N 1
ATOM 790 C CA . ASP A 1 105 ? -12.387 5.824 -2.624 1.00 98.00 105 ASP A CA 1
ATOM 791 C C . ASP A 1 105 ? -12.530 4.311 -2.406 1.00 98.00 105 ASP A C 1
ATOM 793 O O . ASP A 1 105 ? -12.037 3.521 -3.208 1.00 98.00 105 ASP A O 1
ATOM 797 N N . PHE A 1 106 ? -13.212 3.867 -1.342 1.00 98.44 106 PHE A N 1
ATOM 798 C CA . PHE A 1 106 ? -13.322 2.445 -0.993 1.00 98.44 106 PHE A CA 1
ATOM 799 C C . PHE A 1 106 ? -14.770 1.962 -0.966 1.00 98.44 106 PHE A C 1
ATOM 801 O O . PHE A 1 106 ? -15.646 2.577 -0.366 1.00 98.44 106 PHE A O 1
ATOM 808 N N . THR A 1 107 ? -15.019 0.772 -1.523 1.00 96.88 107 THR A N 1
ATOM 809 C CA . THR A 1 107 ? -16.380 0.200 -1.560 1.00 96.88 107 THR A CA 1
ATOM 810 C C . THR A 1 107 ? -16.900 -0.212 -0.181 1.00 96.88 107 THR A C 1
ATOM 812 O O . THR A 1 107 ? -18.093 -0.476 -0.019 1.00 96.88 107 THR A O 1
ATOM 815 N N . ARG A 1 108 ? -15.997 -0.367 0.791 1.00 98.19 108 ARG A N 1
ATOM 816 C CA . ARG A 1 108 ? -16.296 -0.861 2.132 1.00 98.19 108 ARG A CA 1
ATOM 817 C C . ARG A 1 108 ? -15.209 -0.423 3.097 1.00 98.19 108 ARG A C 1
ATOM 819 O O . ARG A 1 108 ? -14.028 -0.587 2.802 1.00 98.19 108 ARG A O 1
ATOM 826 N N . ILE A 1 109 ? -15.620 0.071 4.259 1.00 98.75 109 ILE A N 1
ATOM 827 C CA . ILE A 1 109 ? -14.722 0.458 5.346 1.00 98.75 109 ILE A CA 1
ATOM 828 C C . ILE A 1 109 ? -15.108 -0.344 6.589 1.00 98.75 109 ILE A C 1
ATOM 830 O O . ILE A 1 109 ? -16.286 -0.394 6.953 1.00 98.75 109 ILE A O 1
ATOM 834 N N . VAL A 1 110 ? -14.122 -0.986 7.215 1.00 98.75 110 VAL A N 1
ATOM 835 C CA . VAL A 1 110 ? -14.302 -1.782 8.433 1.00 98.75 110 VAL A CA 1
ATOM 836 C C . VAL A 1 110 ? -13.284 -1.363 9.486 1.00 98.75 110 VAL A C 1
ATOM 838 O O . VAL A 1 110 ? -12.085 -1.290 9.217 1.00 98.75 110 VAL A O 1
ATOM 841 N N . VAL A 1 111 ? -13.764 -1.129 10.704 1.00 98.62 111 VAL A N 1
ATOM 842 C CA . VAL A 1 111 ? -12.948 -0.806 11.876 1.00 98.62 111 VAL A CA 1
ATOM 843 C C . VAL A 1 111 ? -13.107 -1.910 12.913 1.00 98.62 111 VAL A C 1
ATOM 845 O O . VAL A 1 111 ? -14.224 -2.232 13.318 1.00 98.62 111 VAL A O 1
ATOM 848 N N . LEU A 1 112 ? -11.987 -2.460 13.381 1.00 98.44 112 LEU A N 1
ATOM 849 C CA . LEU A 1 112 ? -11.938 -3.387 14.506 1.00 98.44 112 LEU A CA 1
ATOM 850 C C . LEU A 1 112 ? -11.242 -2.723 15.701 1.00 98.44 112 LEU A C 1
ATOM 852 O O . LEU A 1 112 ? -10.019 -2.566 15.717 1.00 98.44 112 LEU A O 1
ATOM 856 N N . LEU A 1 113 ? -12.030 -2.338 16.704 1.00 98.00 113 LEU A N 1
ATOM 857 C CA . LEU A 1 113 ? -11.541 -1.683 17.912 1.00 98.00 113 LEU A CA 1
ATOM 858 C C . LEU A 1 113 ? -10.990 -2.683 18.933 1.00 98.00 113 LEU A C 1
ATOM 860 O O . LEU A 1 113 ? -11.679 -3.625 19.328 1.00 98.00 113 LEU A O 1
ATOM 864 N N . ASP A 1 114 ? -9.793 -2.411 19.442 1.00 96.62 114 ASP A N 1
ATOM 865 C CA . ASP A 1 114 ? -9.303 -2.948 20.714 1.00 96.62 114 ASP A CA 1
ATOM 866 C C . ASP A 1 114 ? -9.986 -2.213 21.877 1.00 96.62 114 ASP A C 1
ATOM 868 O O . ASP A 1 114 ? -9.422 -1.311 22.498 1.00 96.62 114 ASP A O 1
ATOM 872 N N . GLY A 1 115 ? -11.260 -2.535 22.097 1.00 93.31 115 GLY A N 1
ATOM 873 C CA . GLY A 1 115 ? -12.122 -1.850 23.053 1.00 93.31 115 GLY A CA 1
ATOM 874 C C . GLY A 1 115 ? -13.358 -2.656 23.437 1.00 93.31 115 GLY A C 1
ATOM 875 O O . GLY A 1 115 ? -13.473 -3.860 23.177 1.00 93.31 115 GLY A O 1
ATOM 876 N N . THR A 1 116 ? -14.292 -1.978 24.091 1.00 96.00 116 THR A N 1
ATOM 877 C CA . THR A 1 116 ? -15.560 -2.552 24.542 1.00 96.00 116 THR A CA 1
ATOM 878 C C . THR A 1 116 ? -16.650 -2.448 23.472 1.00 96.00 116 THR A C 1
ATOM 880 O O . THR A 1 116 ? -16.501 -1.766 22.456 1.00 96.00 116 THR A O 1
ATOM 883 N N . SER A 1 117 ? -17.780 -3.117 23.715 1.00 96.94 117 SER A N 1
ATOM 884 C CA . SER A 1 117 ? -18.975 -2.955 22.880 1.00 96.94 117 SER A CA 1
ATOM 885 C C . SER A 1 117 ? -19.513 -1.523 22.908 1.00 96.94 117 SER A C 1
ATOM 887 O O . SER A 1 117 ? -20.030 -1.064 21.893 1.00 96.94 117 SER A O 1
ATOM 889 N N . ASP A 1 118 ? -19.384 -0.822 24.037 1.00 97.81 118 ASP A N 1
ATOM 890 C CA . ASP A 1 118 ? -19.857 0.558 24.179 1.00 97.81 118 ASP A CA 1
ATOM 891 C C . ASP A 1 118 ? -18.983 1.519 23.358 1.00 97.81 118 ASP A C 1
ATOM 893 O O . ASP A 1 118 ? -19.512 2.390 22.669 1.00 97.81 118 ASP A O 1
ATOM 897 N N . ASP A 1 119 ? -17.661 1.302 23.341 1.00 97.31 119 ASP A N 1
ATOM 898 C CA . ASP A 1 119 ? -16.729 2.076 22.506 1.00 97.31 119 ASP A CA 1
ATOM 899 C C . ASP A 1 119 ? -17.058 1.927 21.011 1.00 97.31 119 ASP A C 1
ATOM 901 O O . ASP A 1 119 ? -17.118 2.913 20.272 1.00 97.31 119 ASP A O 1
ATOM 905 N N . ALA A 1 120 ? -17.309 0.691 20.559 1.00 97.62 120 ALA A N 1
ATOM 906 C CA . ALA A 1 120 ? -17.710 0.426 19.178 1.00 97.62 120 ALA A CA 1
ATOM 907 C C . ALA A 1 120 ? -19.082 1.018 18.844 1.00 97.62 120 ALA A C 1
ATOM 909 O O . ALA A 1 120 ? -19.240 1.584 17.763 1.00 97.62 120 ALA A O 1
ATOM 910 N N . GLY A 1 121 ? -20.048 0.940 19.764 1.00 98.12 121 GLY A N 1
ATOM 911 C CA . GLY A 1 121 ? -21.365 1.556 19.600 1.00 98.12 121 GLY A CA 1
ATOM 912 C C . GLY A 1 121 ? -21.275 3.071 19.417 1.00 98.12 121 GLY A C 1
ATOM 913 O O . GLY A 1 121 ? -21.816 3.606 18.452 1.00 98.12 121 GLY A O 1
ATOM 914 N N . ALA A 1 122 ? -20.509 3.752 20.273 1.00 97.88 122 ALA A N 1
ATOM 915 C CA . ALA A 1 122 ? -20.309 5.198 20.191 1.00 97.88 122 ALA A CA 1
ATOM 916 C C . ALA A 1 122 ? -19.648 5.633 18.870 1.00 97.88 122 ALA A C 1
ATOM 918 O O . ALA A 1 122 ? -20.010 6.660 18.292 1.00 97.88 122 ALA A O 1
ATOM 919 N N . LEU A 1 123 ? -18.689 4.855 18.356 1.00 98.12 123 LEU A N 1
ATOM 920 C CA . LEU A 1 123 ? -18.066 5.145 17.064 1.00 98.12 123 LEU A CA 1
ATOM 921 C C . LEU A 1 123 ? -19.008 4.847 15.885 1.00 98.12 123 LEU A C 1
ATOM 923 O O . LEU A 1 123 ? -19.056 5.629 14.935 1.00 98.12 123 LEU A O 1
ATOM 927 N N . ALA A 1 124 ? -19.792 3.769 15.956 1.00 98.12 124 ALA A N 1
ATOM 928 C CA . ALA A 1 124 ? -20.788 3.428 14.939 1.00 98.12 124 ALA A CA 1
ATOM 929 C C . ALA A 1 124 ? -21.886 4.499 14.815 1.00 98.12 124 ALA A C 1
ATOM 931 O O . ALA A 1 124 ? -22.321 4.804 13.707 1.00 98.12 124 ALA A O 1
ATOM 932 N N . GLU A 1 1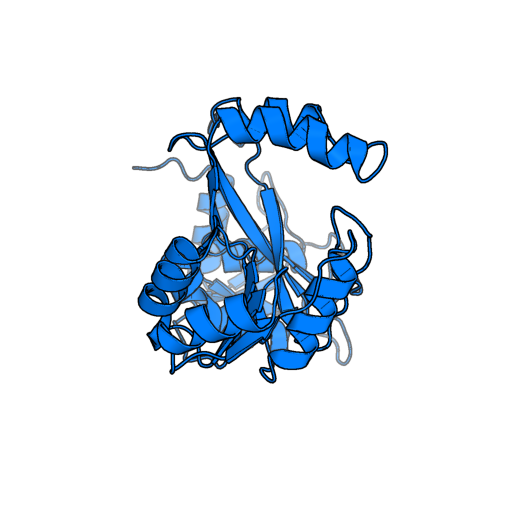25 ? -22.293 5.125 15.925 1.00 98.06 125 GLU A N 1
ATOM 933 C CA . GLU A 1 125 ? -23.226 6.261 15.907 1.00 98.06 125 GLU A CA 1
ATOM 934 C C . GLU A 1 125 ? -22.669 7.467 15.132 1.00 98.06 125 GLU A C 1
ATOM 936 O O . GLU A 1 125 ? -23.418 8.160 14.441 1.00 98.06 125 GLU A O 1
ATOM 941 N N . ARG A 1 126 ? -21.352 7.705 15.203 1.00 97.88 126 ARG A N 1
ATOM 942 C CA . ARG A 1 126 ? -20.671 8.782 14.460 1.00 97.88 126 ARG A CA 1
ATOM 943 C C . ARG A 1 126 ? -20.503 8.454 12.974 1.00 97.88 126 ARG A C 1
ATOM 945 O O . ARG A 1 126 ? -20.487 9.370 12.154 1.00 97.88 126 ARG A O 1
ATOM 952 N N . LEU A 1 127 ? -20.359 7.172 12.636 1.00 97.81 127 LEU A N 1
ATOM 953 C CA . LEU A 1 127 ? -20.046 6.683 11.290 1.00 97.81 127 LEU A CA 1
ATOM 954 C C . LEU A 1 127 ? -21.032 5.586 10.842 1.00 97.81 127 LEU A C 1
ATOM 956 O O . LEU A 1 127 ? -20.617 4.461 10.564 1.00 97.81 127 LEU A O 1
ATOM 960 N N . PRO A 1 128 ? -22.337 5.884 10.701 1.00 97.38 128 PRO A N 1
ATOM 961 C CA . PRO A 1 128 ? -23.355 4.867 10.414 1.00 97.38 128 PRO A CA 1
ATOM 962 C C . PRO A 1 128 ? -23.235 4.213 9.023 1.00 97.38 128 PRO A C 1
ATOM 964 O O . PRO A 1 128 ? -24.018 3.325 8.695 1.00 97.38 128 PRO A O 1
ATOM 967 N N . TRP A 1 129 ? -22.301 4.664 8.178 1.00 97.69 129 TRP A N 1
ATOM 968 C CA . TRP A 1 129 ? -22.046 4.124 6.836 1.00 97.69 129 TRP A CA 1
ATOM 969 C C . TRP A 1 129 ? -20.867 3.147 6.765 1.00 97.69 129 TRP A C 1
ATOM 971 O O . TRP A 1 129 ? -20.591 2.629 5.684 1.00 97.69 129 TRP A O 1
ATOM 981 N N . ILE A 1 130 ? -20.167 2.899 7.874 1.00 98.12 130 ILE A N 1
ATOM 982 C CA . ILE A 1 130 ? -19.085 1.909 7.941 1.00 98.12 130 ILE A CA 1
ATOM 983 C C . ILE A 1 130 ? -19.455 0.785 8.907 1.00 98.12 130 ILE A C 1
ATOM 985 O O . ILE A 1 130 ? -20.368 0.920 9.720 1.00 98.12 130 ILE A O 1
ATOM 989 N N . GLU A 1 131 ? -18.718 -0.321 8.851 1.00 98.38 131 GLU A N 1
ATOM 990 C CA . GLU A 1 131 ? -18.831 -1.368 9.863 1.00 98.38 131 GLU A CA 1
ATOM 991 C C . GLU A 1 131 ? -17.823 -1.124 10.987 1.00 98.38 131 GLU A C 1
ATOM 993 O O . GLU A 1 131 ? -16.619 -1.030 10.746 1.00 98.38 131 GLU A O 1
ATOM 998 N N . VAL A 1 132 ? -18.313 -1.046 12.223 1.00 98.62 132 VAL A N 1
ATOM 999 C CA . VAL A 1 132 ? -17.478 -0.953 13.423 1.00 98.62 132 VAL A CA 1
ATOM 1000 C C . VAL A 1 132 ? -17.751 -2.171 14.291 1.00 98.62 132 VAL A C 1
ATOM 1002 O O . VAL A 1 132 ? -18.890 -2.426 14.680 1.00 98.62 132 VAL A O 1
ATOM 1005 N N . ALA A 1 133 ? -16.701 -2.913 14.617 1.00 98.25 133 ALA A N 1
ATOM 1006 C CA . ALA A 1 133 ? -16.747 -3.991 15.592 1.00 98.25 133 ALA A CA 1
ATOM 1007 C C . ALA A 1 133 ? -15.670 -3.794 16.655 1.00 98.25 133 ALA A C 1
ATOM 1009 O O . ALA A 1 133 ? -14.784 -2.949 16.529 1.00 98.25 133 ALA A O 1
ATOM 1010 N N . HIS A 1 134 ? -15.729 -4.615 17.698 1.00 97.75 134 HIS A N 1
ATOM 1011 C CA . HIS A 1 134 ? -14.709 -4.655 18.732 1.00 97.75 134 HIS A CA 1
ATOM 1012 C C . HIS A 1 134 ? -14.204 -6.082 18.944 1.00 97.75 134 HIS A C 1
ATOM 1014 O O . HIS A 1 134 ? -14.936 -7.065 18.801 1.00 97.75 134 HIS A O 1
ATOM 1020 N N . HIS A 1 135 ? -12.933 -6.189 19.302 1.00 96.69 135 HIS A N 1
ATOM 1021 C CA . HIS A 1 135 ? -12.312 -7.407 19.788 1.00 96.69 135 HIS A CA 1
ATOM 1022 C C . HIS A 1 135 ? -11.046 -7.017 20.556 1.00 96.69 135 HIS A C 1
ATOM 1024 O O . HIS A 1 135 ? -10.245 -6.256 20.011 1.00 96.69 135 HIS A O 1
ATOM 1030 N N . PRO A 1 136 ? -10.833 -7.516 21.786 1.00 94.31 136 PRO A N 1
ATOM 1031 C CA . PRO A 1 136 ? -9.623 -7.193 22.528 1.00 94.31 136 PRO A CA 1
ATOM 1032 C C . PRO A 1 136 ? -8.395 -7.714 21.776 1.00 94.31 136 PRO A C 1
ATOM 1034 O O . PRO A 1 136 ? -8.350 -8.885 21.399 1.00 94.31 136 PRO A O 1
ATOM 1037 N N . LEU A 1 137 ? -7.378 -6.871 21.601 1.00 92.25 137 LEU A N 1
ATOM 1038 C CA . LEU A 1 137 ? -6.131 -7.228 20.919 1.00 92.25 137 LEU A CA 1
ATOM 1039 C C . LEU A 1 137 ? -5.450 -8.421 21.599 1.00 92.25 137 LEU A C 1
ATOM 1041 O O . LEU A 1 137 ? -4.822 -9.243 20.938 1.00 92.25 137 LEU A O 1
ATOM 1045 N N . ALA A 1 138 ? -5.547 -8.493 22.934 1.00 89.31 138 ALA A N 1
ATOM 1046 C CA . ALA A 1 138 ? -4.949 -9.540 23.766 1.00 89.31 138 ALA A CA 1
ATOM 1047 C C . ALA A 1 138 ? -3.444 -9.772 23.492 1.00 89.31 138 ALA A C 1
ATOM 1049 O O . ALA A 1 138 ? -2.921 -10.865 23.709 1.00 89.31 138 ALA A O 1
ATOM 1050 N N . GLY A 1 139 ? -2.745 -8.732 23.019 1.00 87.19 139 GLY A N 1
ATOM 1051 C CA . GLY A 1 139 ? -1.331 -8.781 22.652 1.00 87.19 139 GLY A CA 1
ATOM 1052 C C . GLY A 1 139 ? -1.014 -9.601 21.395 1.00 87.19 139 GLY A C 1
ATOM 1053 O O . GLY A 1 139 ? 0.143 -9.978 21.230 1.00 87.19 139 GLY A O 1
ATOM 1054 N N . ASP A 1 140 ? -1.993 -9.900 20.534 1.00 92.31 140 ASP A N 1
ATOM 1055 C CA . ASP A 1 140 ? -1.810 -10.670 19.296 1.00 92.31 140 ASP A CA 1
ATOM 1056 C C . ASP A 1 140 ? -2.295 -9.882 18.067 1.00 92.31 140 ASP A C 1
ATOM 1058 O O . ASP A 1 140 ? -3.465 -9.919 17.674 1.00 92.31 140 ASP A O 1
ATOM 1062 N N . PHE A 1 141 ? -1.363 -9.159 17.442 1.00 92.44 141 PHE A N 1
ATOM 1063 C CA . PHE A 1 141 ? -1.652 -8.327 16.275 1.00 92.44 141 PHE A CA 1
ATOM 1064 C C . PHE A 1 141 ? -2.027 -9.157 15.042 1.00 92.44 141 PHE A C 1
ATOM 1066 O O . PHE A 1 141 ? -2.915 -8.763 14.285 1.00 92.44 141 PHE A O 1
ATOM 1073 N N . ALA A 1 142 ? -1.418 -10.332 14.851 1.00 94.81 142 ALA A N 1
ATOM 1074 C CA . ALA A 1 142 ? -1.781 -11.223 13.753 1.00 94.81 142 ALA A CA 1
ATOM 1075 C C . ALA A 1 142 ? -3.223 -11.722 13.888 1.00 94.81 142 ALA A C 1
ATOM 1077 O O . ALA A 1 142 ? -3.969 -11.701 12.907 1.00 94.81 142 ALA A O 1
ATOM 1078 N N . ALA A 1 143 ? -3.640 -12.142 15.086 1.00 95.69 143 ALA A N 1
ATOM 1079 C CA . ALA A 1 143 ? -5.018 -12.561 15.334 1.00 95.69 143 ALA A CA 1
ATOM 1080 C C . ALA A 1 143 ? -6.012 -11.425 15.054 1.00 95.69 143 ALA A C 1
ATOM 1082 O O . ALA A 1 143 ? -7.025 -11.651 14.387 1.00 95.69 143 ALA A O 1
ATOM 1083 N N . GLN A 1 144 ? -5.691 -10.204 15.486 1.00 95.88 144 GLN A N 1
ATOM 1084 C CA . GLN A 1 144 ? -6.523 -9.028 15.238 1.00 95.88 144 GLN A CA 1
ATOM 1085 C C . GLN A 1 144 ? -6.632 -8.713 13.735 1.00 95.88 144 GLN A C 1
ATOM 1087 O O . GLN A 1 144 ? -7.743 -8.543 13.228 1.00 95.88 144 GLN A O 1
ATOM 1092 N N . ARG A 1 145 ? -5.520 -8.748 12.980 1.00 96.12 145 ARG A N 1
ATOM 1093 C CA . ARG A 1 145 ? -5.536 -8.562 11.513 1.00 96.12 145 ARG A CA 1
ATOM 1094 C C . ARG A 1 145 ? -6.331 -9.636 10.801 1.00 96.12 145 ARG A C 1
ATOM 1096 O O . ARG A 1 145 ? -7.054 -9.339 9.856 1.00 96.12 145 ARG A O 1
ATOM 1103 N N . ASN A 1 146 ? -6.188 -10.885 11.233 1.00 97.56 146 ASN A N 1
ATOM 1104 C CA . ASN A 1 146 ? -6.908 -12.010 10.648 1.00 97.56 146 ASN A CA 1
ATOM 1105 C C . ASN A 1 146 ? -8.416 -11.891 10.882 1.00 97.56 146 ASN A C 1
ATOM 1107 O O . ASN A 1 146 ? -9.190 -12.180 9.974 1.00 97.56 146 ASN A O 1
ATOM 1111 N N . ARG A 1 147 ? -8.830 -11.407 12.056 1.00 97.38 147 ARG A N 1
ATOM 1112 C CA . ARG A 1 147 ? -10.240 -11.146 12.348 1.00 97.38 147 ARG A CA 1
ATOM 1113 C C . ARG A 1 147 ? -10.784 -9.995 11.508 1.00 97.38 147 ARG A C 1
ATOM 1115 O O . ARG A 1 147 ? -11.879 -10.111 10.971 1.00 97.38 147 ARG A O 1
ATOM 1122 N N . LEU A 1 148 ? -9.997 -8.932 11.331 1.00 97.56 148 LEU A N 1
ATOM 1123 C CA . LEU A 1 148 ? -10.335 -7.856 10.405 1.00 97.56 148 LEU A CA 1
ATOM 1124 C C . LEU A 1 148 ? -10.465 -8.386 8.965 1.00 97.56 148 LEU A C 1
ATOM 1126 O O . LEU A 1 148 ? -11.478 -8.109 8.333 1.00 97.56 148 LEU A O 1
ATOM 1130 N N . GLN A 1 149 ? -9.525 -9.212 8.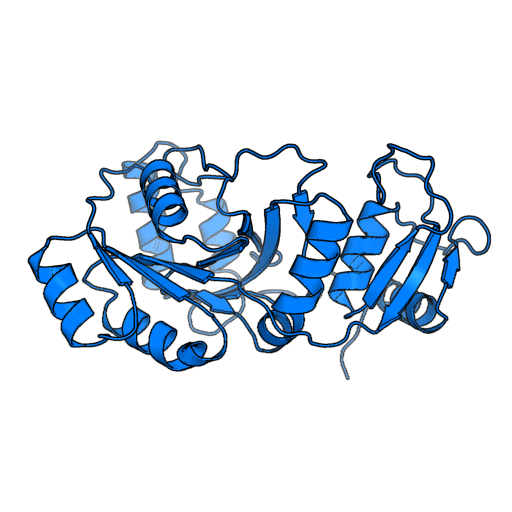475 1.00 97.44 149 GLN A N 1
ATOM 1131 C CA . GLN A 1 149 ? -9.607 -9.855 7.148 1.00 97.44 149 GLN A CA 1
ATOM 1132 C C . GLN A 1 149 ? -10.933 -10.600 6.943 1.00 97.44 149 GLN A C 1
ATOM 1134 O O . GLN A 1 149 ? -11.561 -10.450 5.896 1.00 97.44 149 GLN A O 1
ATOM 1139 N N . ASP A 1 150 ? -11.380 -11.361 7.947 1.00 97.56 150 ASP A N 1
ATOM 1140 C CA . ASP A 1 150 ? -12.632 -12.127 7.878 1.00 97.56 150 ASP A CA 1
ATOM 1141 C C . ASP A 1 150 ? -13.873 -11.235 7.723 1.00 97.56 150 ASP A C 1
ATOM 1143 O O . ASP A 1 150 ? -14.858 -11.638 7.104 1.00 97.56 150 ASP A O 1
ATOM 1147 N N . MET A 1 151 ? -13.830 -10.009 8.248 1.00 97.62 151 MET A N 1
ATOM 1148 C CA . MET A 1 151 ? -14.936 -9.051 8.172 1.00 97.62 151 MET A CA 1
ATOM 1149 C C . MET A 1 151 ? -14.994 -8.283 6.847 1.00 97.62 151 MET A C 1
ATOM 1151 O O . MET A 1 151 ? -16.050 -7.753 6.486 1.00 97.62 151 MET A O 1
ATOM 1155 N N . MET A 1 152 ? -13.877 -8.189 6.119 1.00 97.50 152 MET A N 1
ATOM 1156 C CA . MET A 1 152 ? -13.770 -7.285 4.974 1.00 97.50 152 MET A CA 1
ATOM 1157 C C . MET A 1 152 ? -14.715 -7.643 3.837 1.00 97.50 152 MET A C 1
ATOM 1159 O O . MET A 1 152 ? -15.254 -6.735 3.221 1.00 97.50 152 MET A O 1
ATOM 1163 N N . GLN A 1 153 ? -14.939 -8.931 3.560 1.00 95.50 153 GLN A N 1
ATOM 1164 C CA . GLN A 1 153 ? -15.828 -9.416 2.487 1.00 95.50 153 GLN A CA 1
ATOM 1165 C C . GLN A 1 153 ? -15.521 -8.865 1.072 1.00 95.50 153 GLN A C 1
ATOM 1167 O O . GLN A 1 153 ? -16.267 -9.130 0.134 1.00 95.50 153 GLN A O 1
ATOM 1172 N N . THR A 1 154 ? -14.413 -8.145 0.886 1.00 97.88 154 THR A N 1
ATOM 1173 C CA . THR A 1 154 ? -13.900 -7.678 -0.407 1.00 97.88 154 THR A CA 1
ATOM 1174 C C . THR A 1 154 ? -12.821 -8.620 -0.934 1.00 97.88 154 THR A C 1
ATOM 1176 O O . THR A 1 154 ? -12.242 -9.420 -0.193 1.00 97.88 154 THR A O 1
ATOM 1179 N N . ARG A 1 155 ? -12.517 -8.544 -2.236 1.00 97.69 155 ARG A N 1
ATOM 1180 C CA . ARG A 1 155 ? -11.465 -9.369 -2.860 1.00 97.69 155 ARG A CA 1
ATOM 1181 C C . ARG A 1 155 ? -10.066 -8.980 -2.369 1.00 97.69 155 ARG A C 1
ATOM 1183 O O . ARG A 1 155 ? -9.249 -9.863 -2.090 1.00 97.69 155 ARG A O 1
ATOM 1190 N N . TRP A 1 156 ? -9.829 -7.674 -2.301 1.00 98.75 156 TRP A N 1
ATOM 1191 C CA . TRP A 1 156 ? -8.598 -7.018 -1.874 1.00 98.75 156 TRP A CA 1
ATOM 1192 C C . TRP A 1 156 ? -8.900 -6.080 -0.706 1.00 98.75 156 TRP A C 1
ATOM 1194 O O . TRP A 1 156 ? -9.975 -5.475 -0.634 1.00 98.75 156 TRP A O 1
ATOM 1204 N N . VAL A 1 157 ? -7.944 -5.981 0.207 1.00 98.75 157 VAL A N 1
ATOM 1205 C CA . VAL A 1 157 ? -8.041 -5.211 1.442 1.00 98.75 157 VAL A CA 1
ATOM 1206 C C . VAL A 1 157 ? -6.786 -4.370 1.576 1.00 98.75 157 VAL A C 1
ATOM 1208 O O . VAL A 1 157 ? -5.683 -4.917 1.628 1.00 98.75 157 VAL A O 1
ATOM 1211 N N . LEU A 1 158 ? -6.963 -3.055 1.667 1.00 98.81 158 LEU A N 1
ATOM 1212 C CA . LEU A 1 158 ? -5.944 -2.151 2.173 1.00 98.81 158 LEU A CA 1
ATOM 1213 C C . LEU A 1 158 ? -6.156 -2.021 3.685 1.00 98.81 158 LEU A C 1
ATOM 1215 O O . LEU A 1 158 ? -7.132 -1.418 4.120 1.00 98.81 158 LEU A O 1
ATOM 1219 N N . GLN A 1 159 ? -5.281 -2.614 4.494 1.00 97.94 159 GLN A N 1
ATOM 1220 C CA . GLN A 1 159 ? -5.310 -2.403 5.944 1.00 97.94 159 GLN A CA 1
ATOM 1221 C C . GLN A 1 159 ? -4.341 -1.289 6.308 1.00 97.94 159 GLN A C 1
ATOM 1223 O O . GLN A 1 159 ? -3.163 -1.444 6.022 1.00 97.94 159 GLN A O 1
ATOM 1228 N N . ILE A 1 160 ? -4.780 -0.227 6.976 1.00 97.56 160 ILE A N 1
ATOM 1229 C CA . ILE A 1 160 ? -3.906 0.865 7.440 1.00 97.56 160 ILE A CA 1
ATOM 1230 C C . ILE A 1 160 ? -4.018 1.047 8.951 1.00 97.56 160 ILE A C 1
ATOM 1232 O O . ILE A 1 160 ? -5.026 0.674 9.555 1.00 97.56 160 ILE A O 1
ATOM 1236 N N . ASP A 1 161 ? -2.972 1.603 9.553 1.00 95.44 161 ASP A N 1
ATOM 1237 C CA . ASP A 1 161 ? -3.044 2.096 10.931 1.00 95.44 161 ASP A CA 1
ATOM 1238 C C . ASP A 1 161 ? -3.674 3.505 10.951 1.00 95.44 161 ASP A C 1
ATOM 1240 O O . ASP A 1 161 ? -3.736 4.193 9.928 1.00 95.44 161 ASP A O 1
ATOM 1244 N N . THR A 1 162 ? -4.192 3.951 12.098 1.00 95.69 162 THR A N 1
ATOM 1245 C CA . THR A 1 162 ? -4.919 5.236 12.191 1.00 95.69 162 THR A CA 1
ATOM 1246 C C . THR A 1 162 ? -4.031 6.466 11.992 1.00 95.69 162 THR A C 1
ATOM 1248 O O . THR A 1 162 ? -4.536 7.562 11.755 1.00 95.69 162 THR A O 1
ATOM 1251 N N . ASP A 1 163 ? -2.715 6.296 12.032 1.00 95.19 163 ASP A N 1
ATOM 1252 C CA . ASP A 1 163 ? -1.688 7.294 11.737 1.00 95.19 163 ASP A CA 1
ATOM 1253 C C . ASP A 1 163 ? -1.156 7.213 10.291 1.00 95.19 163 ASP A C 1
ATOM 1255 O O . ASP A 1 163 ? -0.307 8.018 9.900 1.00 95.19 163 ASP A O 1
ATOM 1259 N N . GLU A 1 164 ? -1.678 6.301 9.465 1.00 97.12 164 GLU A N 1
ATOM 1260 C CA . GLU A 1 164 ? -1.321 6.142 8.054 1.00 97.12 164 GLU A CA 1
ATOM 1261 C C . GLU A 1 164 ? -2.392 6.746 7.122 1.00 97.12 164 GLU A C 1
ATOM 1263 O O . GLU A 1 164 ? -3.590 6.700 7.405 1.00 97.12 164 GLU A O 1
ATOM 1268 N N . ARG A 1 165 ? -1.988 7.320 5.983 1.00 97.56 165 ARG A N 1
ATOM 1269 C CA . ARG A 1 165 ? -2.885 7.779 4.904 1.00 97.56 165 ARG A CA 1
ATOM 1270 C C . ARG A 1 165 ? -2.286 7.435 3.535 1.00 97.56 165 ARG A C 1
ATOM 1272 O O . ARG A 1 165 ? -1.116 7.744 3.327 1.00 97.56 165 ARG A O 1
ATOM 1279 N N . PRO A 1 166 ? -3.023 6.823 2.592 1.00 97.88 166 PRO A N 1
ATOM 1280 C CA . PRO A 1 166 ? -2.549 6.714 1.214 1.00 97.88 166 PRO A CA 1
ATOM 1281 C C . PRO A 1 166 ? -2.405 8.106 0.581 1.00 97.88 166 PRO A C 1
ATOM 1283 O O . PRO A 1 166 ? -3.278 8.957 0.752 1.00 97.88 166 PRO A O 1
ATOM 1286 N N . ASP A 1 167 ? -1.305 8.346 -0.137 1.00 97.19 167 ASP A N 1
ATOM 1287 C CA . ASP A 1 167 ? -1.157 9.557 -0.946 1.00 97.19 167 ASP A CA 1
ATOM 1288 C C . ASP A 1 167 ? -2.006 9.483 -2.228 1.00 97.19 167 ASP A C 1
ATOM 1290 O O . ASP A 1 167 ? -2.475 8.418 -2.633 1.00 97.19 167 ASP A O 1
ATOM 1294 N N . ALA A 1 168 ? -2.212 10.632 -2.880 1.00 97.06 168 ALA A N 1
ATOM 1295 C CA . ALA A 1 168 ? -3.029 10.709 -4.093 1.00 97.06 168 ALA A CA 1
ATOM 1296 C C . ALA A 1 168 ? -2.516 9.777 -5.206 1.00 97.06 168 ALA A C 1
ATOM 1298 O O . ALA A 1 168 ? -3.306 9.152 -5.902 1.00 97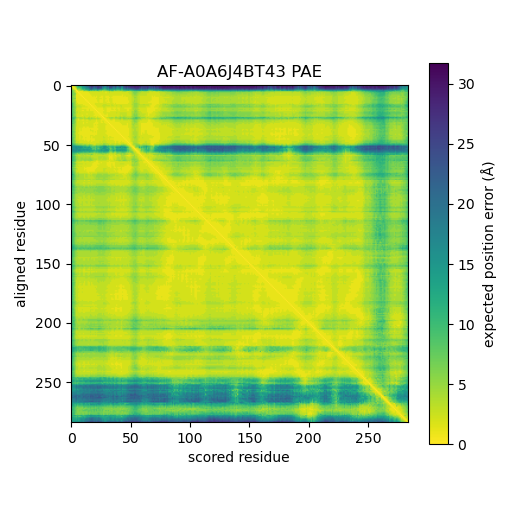.06 168 ALA A O 1
ATOM 1299 N N . ALA A 1 169 ? -1.192 9.627 -5.330 1.00 96.69 169 ALA A N 1
ATOM 1300 C CA . ALA A 1 169 ? -0.593 8.742 -6.323 1.00 96.69 169 ALA A CA 1
ATOM 1301 C C . ALA A 1 169 ? -0.900 7.261 -6.047 1.00 96.69 169 ALA A C 1
ATOM 1303 O O . ALA A 1 169 ? -1.096 6.500 -6.991 1.00 96.69 169 ALA A O 1
ATOM 1304 N N . LEU A 1 170 ? -0.945 6.846 -4.777 1.00 97.88 170 LEU A N 1
ATOM 1305 C CA . LEU A 1 170 ? -1.353 5.499 -4.395 1.00 97.88 170 LEU A CA 1
ATOM 1306 C C . LEU A 1 170 ? -2.849 5.294 -4.653 1.00 97.88 170 LEU A C 1
ATOM 1308 O O . LEU A 1 170 ? -3.197 4.283 -5.257 1.00 97.88 170 LEU A O 1
ATOM 1312 N N . LEU A 1 171 ? -3.711 6.240 -4.257 1.00 98.06 171 LEU A N 1
ATOM 1313 C CA . LEU A 1 171 ? -5.160 6.179 -4.509 1.00 98.06 171 LEU A CA 1
ATOM 1314 C C . LEU A 1 171 ? -5.471 6.038 -6.005 1.00 98.06 171 LEU A C 1
ATOM 1316 O O . LEU A 1 171 ? -6.153 5.094 -6.401 1.00 98.06 171 LEU A O 1
ATOM 1320 N N . ASP A 1 172 ? -4.875 6.892 -6.842 1.00 97.56 172 ASP A N 1
ATOM 1321 C CA . ASP A 1 172 ? -5.016 6.835 -8.303 1.00 97.56 172 ASP A CA 1
ATOM 1322 C C . ASP A 1 172 ? -4.538 5.495 -8.885 1.00 97.56 172 ASP A C 1
ATOM 1324 O O . ASP A 1 172 ? -5.003 5.065 -9.948 1.00 97.56 172 ASP A O 1
ATOM 1328 N N . ALA A 1 173 ? -3.600 4.833 -8.195 1.00 98.25 173 ALA A N 1
ATOM 1329 C CA . ALA A 1 173 ? -2.992 3.592 -8.639 1.00 98.25 173 ALA A CA 1
ATOM 1330 C C . ALA A 1 173 ? -3.722 2.318 -8.216 1.00 98.25 173 ALA A C 1
ATOM 1332 O O . ALA A 1 173 ? -3.555 1.280 -8.861 1.00 98.25 173 ALA A O 1
ATOM 1333 N N . LEU A 1 174 ? -4.533 2.376 -7.159 1.00 98.56 174 LEU A N 1
ATOM 1334 C CA . LEU A 1 174 ? -5.122 1.205 -6.516 1.00 98.56 174 LEU A CA 1
ATOM 1335 C C . LEU A 1 174 ? -5.808 0.253 -7.501 1.00 98.56 174 LEU A C 1
ATOM 1337 O O . LEU A 1 174 ? -5.555 -0.953 -7.465 1.00 98.56 174 LEU A O 1
ATOM 1341 N N . GLY A 1 175 ? -6.643 0.783 -8.397 1.00 98.38 175 GLY A N 1
ATOM 1342 C CA . GLY A 1 175 ? -7.445 -0.048 -9.290 1.00 98.38 175 GLY A CA 1
ATOM 1343 C C . GLY A 1 175 ? -6.627 -0.806 -10.324 1.00 98.38 175 GLY A C 1
ATOM 1344 O O . GLY A 1 175 ? -6.787 -2.021 -10.463 1.00 98.38 175 GLY A O 1
ATOM 1345 N N . TRP A 1 176 ? -5.710 -0.127 -11.014 1.00 98.25 176 TRP A N 1
ATOM 1346 C CA . TRP A 1 176 ? -4.879 -0.803 -12.009 1.00 98.25 176 TRP A CA 1
ATOM 1347 C C . TRP A 1 176 ? -3.825 -1.694 -11.343 1.00 98.25 176 TRP A C 1
ATOM 1349 O O . TRP A 1 176 ? -3.498 -2.747 -11.887 1.00 98.25 176 TRP A O 1
ATOM 1359 N N . LEU A 1 177 ? -3.357 -1.356 -10.133 1.00 98.38 177 LEU A N 1
ATOM 1360 C CA . LEU A 1 177 ? -2.452 -2.211 -9.361 1.00 98.38 177 LEU A CA 1
ATOM 1361 C C . LEU A 1 177 ? -3.085 -3.562 -9.030 1.00 98.38 177 LEU A C 1
ATOM 1363 O O . LEU A 1 177 ? -2.453 -4.594 -9.256 1.00 98.38 177 LEU A O 1
ATOM 1367 N N . VAL A 1 178 ? -4.317 -3.588 -8.505 1.00 98.38 178 VAL A N 1
ATOM 1368 C CA . VAL A 1 178 ? -4.965 -4.866 -8.157 1.00 98.38 178 VAL A CA 1
ATOM 1369 C C . VAL A 1 178 ? -5.370 -5.664 -9.393 1.00 98.38 178 VAL A C 1
ATOM 1371 O O . VAL A 1 178 ? -5.296 -6.891 -9.364 1.00 98.38 178 VAL A O 1
ATOM 1374 N N . ALA A 1 179 ? -5.721 -4.992 -10.495 1.00 97.81 179 ALA A N 1
ATOM 1375 C CA . ALA A 1 179 ? -5.984 -5.649 -11.773 1.00 97.81 179 ALA A CA 1
ATOM 1376 C C . ALA A 1 179 ? -4.715 -6.314 -12.338 1.00 97.81 179 ALA A C 1
ATOM 1378 O O . ALA A 1 179 ? -4.741 -7.491 -12.699 1.00 97.81 179 ALA A O 1
ATOM 1379 N N . ALA A 1 180 ? -3.586 -5.599 -12.347 1.00 96.81 180 ALA A N 1
ATOM 1380 C CA . ALA A 1 180 ? -2.296 -6.146 -12.762 1.00 96.81 180 ALA A CA 1
ATOM 1381 C C . ALA A 1 180 ? -1.840 -7.287 -11.837 1.00 96.81 180 ALA A C 1
ATOM 1383 O O . ALA A 1 180 ? -1.381 -8.327 -12.311 1.00 96.81 180 ALA A O 1
ATOM 1384 N N . ALA A 1 181 ? -2.024 -7.134 -10.522 1.00 97.31 181 ALA A N 1
ATOM 1385 C CA . ALA A 1 181 ? -1.712 -8.165 -9.540 1.00 97.31 181 ALA A CA 1
ATOM 1386 C C . ALA A 1 181 ? -2.530 -9.446 -9.755 1.00 97.31 181 ALA A C 1
ATOM 1388 O O . ALA A 1 181 ? -1.962 -10.537 -9.730 1.00 97.31 181 ALA A O 1
ATOM 1389 N N . ASP A 1 182 ? -3.833 -9.326 -10.021 1.00 96.69 182 ASP A N 1
ATOM 1390 C CA . ASP A 1 182 ? -4.693 -10.471 -10.322 1.00 96.69 182 ASP A CA 1
ATOM 1391 C C . ASP A 1 182 ? -4.252 -11.194 -11.607 1.00 96.69 182 ASP A C 1
ATOM 1393 O O . ASP A 1 182 ? -4.192 -12.425 -11.621 1.00 96.69 182 ASP A O 1
ATOM 1397 N N . CYS A 1 183 ? -3.876 -10.454 -12.656 1.00 93.81 183 CYS A N 1
ATOM 1398 C CA . CYS A 1 183 ? -3.329 -11.031 -13.890 1.00 93.81 183 CYS A CA 1
ATOM 1399 C C . CYS A 1 183 ? -2.001 -11.776 -13.661 1.00 93.81 183 CYS A C 1
ATOM 1401 O O . CYS A 1 183 ? -1.714 -12.759 -14.345 1.00 93.81 183 CYS A O 1
ATOM 1403 N N . ASP A 1 184 ? -1.203 -11.332 -12.690 1.00 93.94 184 ASP A N 1
ATOM 1404 C CA . ASP A 1 184 ? 0.101 -11.908 -12.350 1.00 93.94 184 ASP A CA 1
ATOM 1405 C C . ASP A 1 184 ? 0.045 -13.018 -11.291 1.00 93.94 184 ASP A C 1
ATOM 1407 O O . ASP A 1 184 ? 1.081 -13.594 -10.954 1.00 93.94 184 ASP A O 1
ATOM 1411 N N . GLY A 1 185 ? -1.143 -13.336 -10.767 1.00 94.62 185 GLY A N 1
ATOM 1412 C CA . GLY A 1 185 ? -1.305 -14.308 -9.683 1.00 94.62 185 GLY A CA 1
ATOM 1413 C C . GLY A 1 185 ? -0.763 -13.820 -8.334 1.00 94.62 185 GLY A C 1
ATOM 1414 O O . GLY A 1 185 ? -0.501 -14.626 -7.441 1.00 94.62 185 GLY A O 1
ATOM 1415 N N . LEU A 1 186 ? -0.589 -12.508 -8.172 1.00 97.25 186 LEU A N 1
ATOM 1416 C CA . LEU A 1 186 ? -0.141 -11.890 -6.931 1.00 97.25 186 LEU A CA 1
ATOM 1417 C C . LEU A 1 186 ? -1.306 -11.734 -5.953 1.00 97.25 186 LEU A C 1
ATOM 1419 O O . LEU A 1 186 ? -2.452 -11.496 -6.329 1.00 97.25 186 LEU A O 1
ATOM 1423 N N . ARG A 1 187 ? -1.001 -11.858 -4.663 1.00 98.12 187 ARG A N 1
ATOM 1424 C CA . ARG A 1 187 ? -1.985 -11.845 -3.573 1.00 98.12 187 ARG A CA 1
ATOM 1425 C C . ARG A 1 187 ? -1.609 -10.927 -2.417 1.00 98.12 187 ARG A C 1
ATOM 1427 O O . ARG A 1 187 ? -2.437 -10.690 -1.541 1.00 98.12 187 ARG A O 1
ATOM 1434 N N . SER A 1 188 ? -0.382 -10.416 -2.397 1.00 98.44 188 SER A N 1
ATOM 1435 C CA . SER A 1 188 ? 0.114 -9.521 -1.352 1.00 98.44 188 SER A CA 1
ATOM 1436 C C . SER A 1 188 ? 1.061 -8.484 -1.944 1.00 98.44 188 SER A C 1
ATOM 1438 O O . SER A 1 188 ? 2.040 -8.830 -2.607 1.00 98.44 188 SER A O 1
ATOM 1440 N N . LEU A 1 189 ? 0.762 -7.208 -1.720 1.00 98.50 189 LEU A N 1
ATOM 1441 C CA . LEU A 1 189 ? 1.522 -6.086 -2.248 1.00 98.50 189 LEU A CA 1
ATOM 1442 C C . LEU A 1 189 ? 2.138 -5.271 -1.106 1.00 98.50 189 LEU A C 1
ATOM 1444 O O . LEU A 1 189 ? 1.447 -4.790 -0.203 1.00 98.50 189 LEU A O 1
ATOM 1448 N N . GLY A 1 190 ? 3.461 -5.130 -1.165 1.00 98.00 190 GLY A N 1
ATOM 1449 C CA . GLY A 1 190 ? 4.245 -4.252 -0.307 1.00 98.00 190 GLY A CA 1
ATOM 1450 C C . GLY A 1 190 ? 4.192 -2.819 -0.820 1.00 98.00 190 GLY A C 1
ATOM 1451 O O . GLY A 1 190 ? 4.577 -2.561 -1.959 1.00 98.00 190 GLY A O 1
ATOM 1452 N N . LEU A 1 191 ? 3.740 -1.898 0.025 1.00 97.94 191 LEU A N 1
ATOM 1453 C CA . LEU A 1 191 ? 3.614 -0.476 -0.272 1.00 97.94 191 LEU A CA 1
ATOM 1454 C C . LEU A 1 191 ? 4.738 0.309 0.412 1.00 97.94 191 LEU A C 1
ATOM 1456 O O . LEU A 1 191 ? 5.055 0.013 1.570 1.00 97.94 191 LEU A O 1
ATOM 1460 N N . PRO A 1 192 ? 5.329 1.320 -0.247 1.00 96.69 192 PRO A N 1
ATOM 1461 C CA . PRO A 1 192 ? 6.198 2.272 0.423 1.00 96.69 192 PRO A CA 1
ATOM 1462 C C . PRO A 1 192 ? 5.447 2.994 1.537 1.00 96.69 192 PRO A C 1
ATOM 1464 O O . PRO A 1 192 ? 4.322 3.449 1.340 1.00 96.69 192 PRO A O 1
ATOM 1467 N N . ARG A 1 193 ? 6.095 3.163 2.683 1.00 96.06 193 ARG A N 1
ATOM 1468 C CA . ARG A 1 193 ? 5.637 3.989 3.792 1.00 96.06 193 ARG A CA 1
ATOM 1469 C C . ARG A 1 193 ? 6.636 5.112 4.039 1.00 96.06 193 ARG A C 1
ATOM 1471 O O . ARG A 1 193 ? 7.832 4.880 4.210 1.00 96.06 193 ARG A O 1
ATOM 1478 N N . ARG A 1 194 ? 6.152 6.351 4.037 1.00 95.12 194 ARG A N 1
ATOM 1479 C CA . ARG A 1 194 ? 6.918 7.549 4.390 1.00 95.12 194 ARG A CA 1
ATOM 1480 C C . ARG A 1 194 ? 6.619 7.888 5.842 1.00 95.12 194 ARG A C 1
ATOM 1482 O O . ARG A 1 194 ? 5.576 8.453 6.148 1.00 95.12 194 ARG A O 1
ATOM 1489 N N . ASN A 1 195 ? 7.542 7.531 6.727 1.00 94.19 195 ASN A N 1
ATOM 1490 C CA . ASN A 1 195 ? 7.480 7.887 8.141 1.00 94.19 195 ASN A CA 1
ATOM 1491 C C . ASN A 1 195 ? 7.805 9.383 8.304 1.00 94.19 195 ASN A C 1
ATOM 1493 O O . ASN A 1 195 ? 8.954 9.779 8.097 1.00 94.19 195 ASN A O 1
ATOM 1497 N N . LEU A 1 196 ? 6.800 10.188 8.648 1.00 94.38 196 LEU A N 1
ATOM 1498 C CA . LEU A 1 196 ? 6.868 11.626 8.906 1.00 94.38 196 LEU A CA 1
ATOM 1499 C C . LEU A 1 196 ? 6.849 11.868 10.423 1.00 94.38 196 LEU A C 1
ATOM 1501 O O . LEU A 1 196 ? 5.779 11.875 11.029 1.00 94.38 196 LEU A O 1
ATOM 1505 N N . VAL A 1 197 ? 8.015 12.067 11.037 1.00 92.88 197 VAL A N 1
ATOM 1506 C CA . VAL A 1 197 ? 8.128 12.391 12.468 1.00 92.88 197 VAL A CA 1
ATOM 1507 C C . VAL A 1 197 ? 8.085 13.903 12.634 1.00 92.88 197 VAL A C 1
ATOM 1509 O O . VAL A 1 197 ? 8.915 14.606 12.059 1.00 92.88 197 VAL A O 1
ATOM 1512 N N . ASP A 1 198 ? 7.092 14.408 13.364 1.00 91.88 198 ASP A N 1
ATOM 1513 C CA . ASP A 1 198 ? 6.853 15.847 13.554 1.00 91.88 198 ASP A CA 1
ATOM 1514 C C . ASP A 1 198 ? 6.800 16.620 12.211 1.00 91.88 198 ASP A C 1
ATOM 1516 O O . ASP A 1 198 ? 7.254 17.758 12.084 1.00 91.88 198 ASP A O 1
ATOM 1520 N N . GLY A 1 199 ? 6.266 15.965 11.170 1.00 91.31 199 GLY A N 1
ATOM 1521 C CA . GLY A 1 199 ? 6.158 16.497 9.806 1.00 91.31 199 GLY A CA 1
ATOM 1522 C C . GLY A 1 199 ? 7.413 16.349 8.934 1.00 91.31 199 GLY A C 1
ATOM 1523 O O . GLY A 1 199 ? 7.380 16.724 7.763 1.00 91.31 199 GLY A O 1
ATOM 1524 N N . VAL A 1 200 ? 8.506 15.782 9.454 1.00 91.94 200 VAL A N 1
ATOM 1525 C CA . VAL A 1 200 ? 9.764 15.575 8.721 1.00 91.94 200 VAL A CA 1
ATOM 1526 C C . VAL A 1 200 ? 9.906 14.111 8.311 1.00 91.94 200 VAL A C 1
ATOM 1528 O O . VAL A 1 200 ? 9.811 13.210 9.141 1.00 91.94 200 VAL A O 1
ATOM 1531 N N . GLN A 1 201 ? 10.170 13.854 7.026 1.00 93.06 201 GLN A N 1
ATOM 1532 C CA . GLN A 1 201 ? 10.434 12.493 6.559 1.00 93.06 201 GLN A CA 1
ATOM 1533 C C . GLN A 1 201 ? 11.707 11.940 7.202 1.00 93.06 201 GLN A C 1
ATOM 1535 O O . GLN A 1 201 ? 12.761 12.576 7.161 1.00 93.06 201 GLN A O 1
ATOM 1540 N N . SER A 1 202 ? 11.607 10.735 7.752 1.00 92.12 202 SER A N 1
ATOM 1541 C CA . SER A 1 202 ? 12.710 10.065 8.433 1.00 92.12 202 SER A CA 1
ATOM 1542 C C . SER A 1 202 ? 13.593 9.226 7.504 1.00 92.12 202 SER A C 1
ATOM 1544 O O . SER A 1 202 ? 13.183 8.803 6.418 1.00 92.12 202 SER A O 1
ATOM 1546 N N . ALA A 1 203 ? 14.809 8.936 7.965 1.00 90.00 203 ALA A N 1
ATOM 1547 C CA . ALA A 1 203 ? 15.809 8.115 7.284 1.00 90.00 203 ALA A CA 1
ATOM 1548 C C . ALA A 1 203 ? 15.422 6.632 7.169 1.00 90.00 203 ALA A C 1
ATOM 1550 O O . ALA A 1 203 ? 16.086 5.884 6.460 1.00 90.00 203 ALA A O 1
ATOM 1551 N N . SER A 1 204 ? 14.332 6.209 7.814 1.00 87.75 204 SER A N 1
ATOM 1552 C CA . SER A 1 204 ? 13.769 4.860 7.665 1.00 87.75 204 SER A CA 1
ATOM 1553 C C . SER A 1 204 ? 13.232 4.556 6.255 1.00 87.75 204 SER A C 1
ATOM 1555 O O . SER A 1 204 ? 12.885 3.415 5.967 1.00 87.75 204 SER A O 1
ATOM 1557 N N . TYR A 1 205 ? 13.151 5.553 5.368 1.00 86.62 205 TYR A N 1
ATOM 1558 C CA . TYR A 1 205 ? 12.704 5.366 3.990 1.00 86.62 205 TYR A CA 1
ATOM 1559 C C . TYR A 1 205 ? 13.804 4.754 3.087 1.00 86.62 205 TYR A C 1
ATOM 1561 O O . TYR A 1 205 ? 14.910 5.297 3.042 1.00 86.62 205 TYR A O 1
ATOM 1569 N N . PRO A 1 206 ? 13.507 3.719 2.270 1.00 82.50 206 PRO A N 1
ATOM 1570 C CA . PRO A 1 206 ? 12.191 3.113 2.070 1.00 82.50 206 PRO A CA 1
ATOM 1571 C C . PRO A 1 206 ? 11.818 2.108 3.170 1.00 82.50 206 PRO A C 1
ATOM 1573 O O . PRO A 1 206 ? 12.506 1.112 3.378 1.00 82.50 206 PRO A O 1
ATOM 1576 N N . ASP A 1 207 ? 10.662 2.330 3.792 1.00 91.62 207 ASP A N 1
A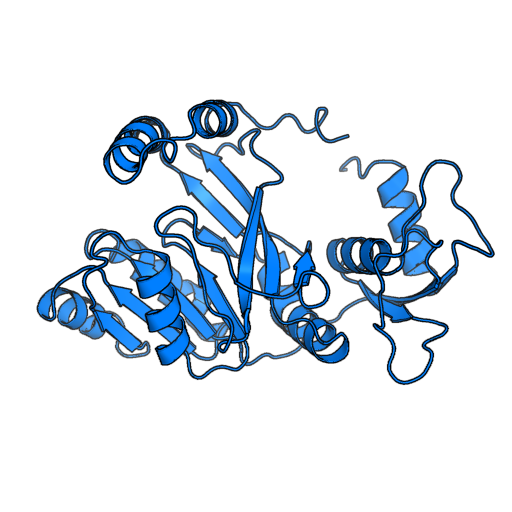TOM 1577 C CA . ASP A 1 207 ? 9.983 1.364 4.654 1.00 91.62 207 ASP A CA 1
ATOM 1578 C C . ASP A 1 207 ? 8.889 0.685 3.820 1.00 91.62 207 ASP A C 1
ATOM 1580 O O . ASP A 1 207 ? 8.087 1.374 3.193 1.00 91.62 207 ASP A O 1
ATOM 1584 N N . ILE A 1 208 ? 8.878 -0.647 3.743 1.00 94.56 208 ILE A N 1
ATOM 1585 C CA . ILE A 1 208 ? 7.898 -1.402 2.949 1.00 94.56 208 ILE A CA 1
ATOM 1586 C C . ILE A 1 208 ? 6.922 -2.111 3.880 1.00 94.56 208 ILE A C 1
ATOM 1588 O O . ILE A 1 208 ? 7.317 -2.959 4.681 1.00 94.56 208 ILE A O 1
ATOM 1592 N N . GLN A 1 209 ? 5.631 -1.834 3.700 1.00 95.12 209 GLN A N 1
ATOM 1593 C CA . GLN A 1 209 ? 4.549 -2.430 4.473 1.00 95.12 209 GLN A CA 1
ATOM 1594 C C . GLN A 1 209 ? 3.614 -3.238 3.569 1.00 95.12 209 GLN A C 1
ATOM 1596 O O . GLN A 1 209 ? 3.032 -2.713 2.622 1.00 95.12 209 GLN A O 1
ATOM 1601 N N . TYR A 1 210 ? 3.426 -4.524 3.870 1.00 96.75 210 TYR A N 1
ATOM 1602 C CA . TYR A 1 210 ? 2.502 -5.389 3.126 1.00 96.75 210 TYR A CA 1
ATOM 1603 C C . TYR A 1 210 ? 1.059 -5.171 3.582 1.00 96.75 210 TYR A C 1
ATOM 1605 O O . TYR A 1 210 ? 0.508 -5.934 4.379 1.00 96.75 210 TYR A O 1
ATOM 1613 N N . ARG A 1 211 ? 0.468 -4.081 3.094 1.00 97.06 211 ARG A N 1
ATOM 1614 C CA . ARG A 1 211 ? -0.812 -3.533 3.567 1.00 97.06 211 ARG A CA 1
ATOM 1615 C C . ARG A 1 211 ? -1.959 -3.777 2.591 1.00 97.06 211 ARG A C 1
ATOM 1617 O O . ARG A 1 211 ? -3.101 -3.841 3.031 1.00 97.06 211 ARG A O 1
ATOM 1624 N N . LEU A 1 212 ? -1.660 -3.990 1.308 1.00 98.56 212 LEU A N 1
ATOM 1625 C CA . LEU A 1 212 ? -2.642 -4.331 0.281 1.00 98.56 212 LEU A CA 1
ATOM 1626 C C . LEU A 1 212 ? -2.598 -5.837 0.000 1.00 98.56 212 LEU A C 1
ATOM 1628 O O . LEU A 1 212 ? -1.676 -6.339 -0.638 1.00 98.56 212 LEU A O 1
ATOM 1632 N N . ASN A 1 213 ? -3.576 -6.576 0.516 1.00 98.62 213 ASN A N 1
ATOM 1633 C CA . ASN A 1 213 ? -3.585 -8.039 0.493 1.00 98.62 213 ASN A CA 1
ATOM 1634 C C . ASN A 1 213 ? -4.932 -8.577 0.012 1.00 98.62 213 ASN A C 1
ATOM 1636 O O . ASN A 1 213 ? -5.973 -7.962 0.238 1.00 98.62 213 ASN A O 1
ATOM 1640 N N . ARG A 1 214 ? -4.939 -9.767 -0.590 1.00 98.19 214 ARG A N 1
ATOM 1641 C CA . ARG A 1 214 ? -6.175 -10.535 -0.770 1.00 98.19 214 ARG A CA 1
ATOM 1642 C C . ARG A 1 214 ? -6.756 -10.860 0.607 1.00 98.19 214 ARG A C 1
ATOM 1644 O O . ARG A 1 214 ? -6.016 -11.119 1.557 1.00 98.19 214 ARG A O 1
ATOM 1651 N N . SER A 1 215 ? -8.080 -10.844 0.725 1.00 96.25 215 SER A N 1
ATOM 1652 C CA . SER A 1 215 ? -8.774 -11.068 2.005 1.00 96.25 215 SER A CA 1
ATOM 1653 C C . SER A 1 215 ? -8.559 -12.465 2.596 1.00 96.25 215 SER A C 1
ATOM 1655 O O . SER A 1 215 ? -8.735 -12.666 3.793 1.00 96.25 215 SER A O 1
ATOM 1657 N N . ASP A 1 216 ? -8.134 -13.434 1.784 1.00 95.88 216 ASP A N 1
ATOM 1658 C CA . ASP A 1 216 ? -7.818 -14.793 2.226 1.00 95.88 216 ASP A CA 1
ATOM 1659 C C . ASP A 1 216 ? -6.405 -14.941 2.821 1.00 95.88 216 ASP A C 1
ATOM 1661 O O . ASP A 1 216 ? -6.106 -15.968 3.439 1.00 95.88 216 ASP A O 1
ATOM 1665 N N . ILE A 1 217 ? -5.541 -13.928 2.675 1.00 97.31 217 ILE A N 1
ATOM 1666 C CA . ILE A 1 217 ? -4.195 -13.917 3.250 1.00 97.31 217 ILE A CA 1
ATOM 1667 C C . ILE A 1 217 ? -4.265 -13.787 4.766 1.00 97.31 217 ILE A C 1
ATOM 1669 O O . ILE A 1 217 ? -4.957 -12.921 5.310 1.00 97.31 217 ILE A O 1
ATOM 1673 N N . ARG A 1 218 ? -3.479 -14.633 5.439 1.00 97.25 218 ARG A N 1
ATOM 1674 C CA . ARG A 1 218 ? -3.358 -14.663 6.895 1.00 97.25 218 ARG A CA 1
ATOM 1675 C C . ARG A 1 218 ? -2.034 -14.113 7.361 1.00 97.25 218 ARG A C 1
ATOM 1677 O O . ARG A 1 218 ? -1.010 -14.327 6.726 1.00 97.25 218 ARG A O 1
ATOM 1684 N N . PHE A 1 219 ? -2.070 -13.434 8.492 1.00 96.75 219 PHE A N 1
ATOM 1685 C CA . PHE A 1 219 ? -0.914 -12.873 9.160 1.00 96.75 219 PHE A CA 1
ATOM 1686 C C . PHE A 1 219 ? -0.417 -13.831 10.238 1.00 96.75 219 PHE A C 1
ATOM 1688 O O . PHE A 1 219 ? -1.212 -14.514 10.889 1.00 96.75 219 PHE A O 1
ATOM 1695 N N . ALA A 1 220 ? 0.899 -13.868 10.424 1.00 94.50 220 ALA A N 1
ATOM 1696 C CA . ALA A 1 220 ? 1.560 -14.584 11.506 1.00 94.50 220 ALA A CA 1
ATOM 1697 C C . ALA A 1 220 ? 2.626 -13.700 12.161 1.00 94.50 220 ALA A C 1
ATOM 1699 O O . ALA A 1 220 ? 3.199 -12.821 11.518 1.00 94.50 220 ALA A O 1
ATOM 1700 N N . GLY A 1 221 ? 2.909 -13.978 13.434 1.00 89.06 221 GLY A N 1
ATOM 1701 C CA . GLY A 1 221 ? 3.783 -13.170 14.285 1.00 89.06 221 GLY A CA 1
ATOM 1702 C C . GLY A 1 221 ? 2.968 -12.387 15.310 1.00 89.06 221 GLY A C 1
ATOM 1703 O O . GLY A 1 221 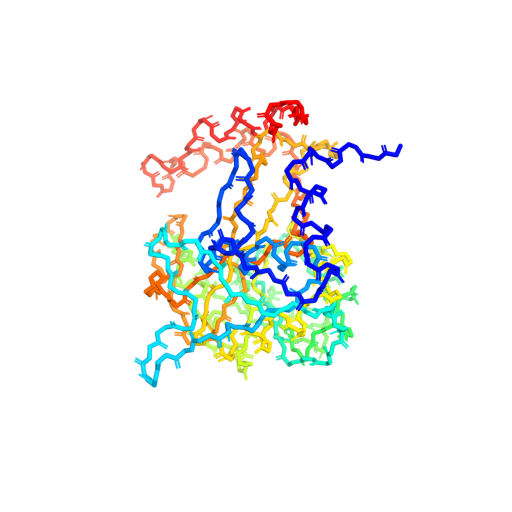? 1.992 -11.738 14.963 1.00 89.06 221 GLY A O 1
ATOM 1704 N N . ARG A 1 222 ? 3.346 -12.480 16.588 1.00 81.19 222 ARG A N 1
ATOM 1705 C CA . ARG A 1 222 ? 2.595 -11.837 17.677 1.00 81.19 222 ARG A CA 1
ATOM 1706 C C . ARG A 1 222 ? 2.718 -10.310 17.638 1.00 81.19 222 ARG A C 1
ATOM 1708 O O . ARG A 1 222 ? 1.730 -9.620 17.842 1.00 81.19 222 ARG A O 1
ATOM 1715 N N . VAL A 1 223 ? 3.932 -9.827 17.372 1.00 77.25 223 VAL A N 1
ATOM 1716 C CA . VAL A 1 223 ? 4.313 -8.424 17.147 1.00 77.25 223 VAL A CA 1
ATOM 1717 C C . VAL A 1 223 ? 5.139 -8.393 15.859 1.00 77.25 223 VAL A C 1
ATOM 1719 O O . VAL A 1 223 ? 5.885 -9.345 15.606 1.00 77.25 223 VAL A O 1
ATOM 1722 N N . HIS A 1 224 ? 5.014 -7.337 15.051 1.00 80.81 224 HIS A N 1
ATOM 1723 C CA . HIS A 1 224 ? 5.613 -7.254 13.707 1.00 80.81 224 HIS A CA 1
ATOM 1724 C C . HIS A 1 224 ? 5.137 -8.376 12.776 1.00 80.81 224 HIS A C 1
ATOM 1726 O O . HIS A 1 224 ? 5.919 -9.003 12.055 1.00 80.81 224 HIS A O 1
ATOM 1732 N N . GLU A 1 225 ? 3.841 -8.641 12.842 1.00 86.88 225 GLU A N 1
ATOM 1733 C CA . GLU A 1 225 ? 3.118 -9.588 12.020 1.00 86.88 225 GLU A CA 1
ATOM 1734 C C . GLU A 1 225 ? 3.350 -9.353 10.524 1.00 86.88 225 GLU A C 1
ATOM 1736 O O . GLU A 1 225 ? 3.482 -8.226 10.047 1.00 86.88 225 GLU A O 1
ATOM 1741 N N . ARG A 1 226 ? 3.400 -10.445 9.763 1.00 91.50 226 ARG A N 1
ATOM 1742 C CA . ARG A 1 226 ? 3.581 -10.417 8.308 1.00 91.50 226 ARG A CA 1
ATOM 1743 C C . ARG A 1 226 ? 2.567 -11.327 7.632 1.00 91.50 226 ARG A C 1
ATOM 1745 O O . ARG A 1 226 ? 2.196 -12.343 8.228 1.00 91.50 226 ARG A O 1
ATOM 1752 N N . PRO A 1 227 ? 2.132 -11.007 6.402 1.00 95.44 227 PRO A N 1
ATOM 1753 C CA . PRO A 1 227 ? 1.331 -11.935 5.623 1.00 95.44 227 PRO A CA 1
ATOM 1754 C C . PRO A 1 227 ? 2.119 -13.224 5.360 1.00 95.44 227 PRO A C 1
ATOM 1756 O O . PRO A 1 227 ? 3.302 -13.201 5.018 1.00 95.44 227 PRO A O 1
ATOM 1759 N N . VAL A 1 228 ? 1.446 -14.357 5.511 1.00 96.50 228 VAL A N 1
ATOM 1760 C CA . VAL A 1 228 ? 1.940 -15.686 5.166 1.00 96.50 228 VAL A CA 1
ATOM 1761 C C . VAL A 1 228 ? 1.522 -15.960 3.732 1.00 96.50 228 VAL A C 1
ATOM 1763 O O . VAL A 1 228 ? 0.403 -16.386 3.452 1.00 96.50 228 VAL A O 1
ATOM 1766 N N . VAL A 1 229 ? 2.435 -15.666 2.817 1.00 95.88 229 VAL A N 1
ATOM 1767 C CA . VAL A 1 229 ? 2.229 -15.769 1.375 1.00 95.88 229 VAL A CA 1
ATOM 1768 C C . VAL A 1 229 ? 3.520 -16.270 0.727 1.00 95.88 229 VAL A C 1
ATOM 1770 O O . VAL A 1 229 ? 4.607 -15.869 1.159 1.00 95.88 229 VAL A O 1
ATOM 1773 N N . PRO A 1 230 ? 3.456 -17.163 -0.275 1.00 94.19 230 PRO A N 1
ATOM 1774 C CA . PRO A 1 230 ? 4.632 -17.508 -1.059 1.00 94.19 230 PRO A CA 1
ATOM 1775 C C . PRO A 1 230 ? 5.257 -16.254 -1.673 1.00 94.19 230 PRO A C 1
ATOM 1777 O O . PRO A 1 230 ? 4.547 -15.402 -2.198 1.00 94.19 230 PRO A O 1
ATOM 1780 N N . PHE A 1 231 ? 6.588 -16.156 -1.660 1.00 90.81 231 PHE A N 1
ATOM 1781 C CA . PHE A 1 231 ? 7.298 -14.993 -2.205 1.00 90.81 231 PHE A CA 1
ATOM 1782 C C . PHE A 1 231 ? 6.881 -14.672 -3.652 1.00 90.81 231 PHE A C 1
ATOM 1784 O O . PHE A 1 231 ? 6.658 -13.512 -3.984 1.00 90.81 231 PHE A O 1
ATOM 1791 N N . LEU A 1 232 ? 6.691 -15.707 -4.479 1.00 93.06 232 LEU A N 1
ATOM 1792 C CA . LEU A 1 232 ? 6.260 -15.587 -5.878 1.00 93.06 232 LEU A CA 1
ATOM 1793 C C . LEU A 1 232 ? 4.831 -15.044 -6.054 1.00 93.06 232 LEU A C 1
ATOM 1795 O O . LEU A 1 232 ? 4.503 -14.554 -7.128 1.00 93.06 232 LEU A O 1
ATOM 1799 N N . GLU A 1 233 ? 3.999 -15.109 -5.014 1.00 96.31 233 GLU A N 1
ATOM 1800 C CA . GLU A 1 233 ? 2.640 -14.548 -4.980 1.00 96.31 233 GLU A CA 1
ATOM 1801 C C . GLU A 1 233 ? 2.631 -13.147 -4.332 1.00 96.31 233 GLU A C 1
ATOM 1803 O O . GLU A 1 233 ? 1.573 -12.615 -3.992 1.00 96.31 233 GLU A O 1
ATOM 1808 N N . SER A 1 234 ? 3.802 -12.533 -4.139 1.00 97.00 234 SER A N 1
ATOM 1809 C CA . SER A 1 234 ? 3.949 -11.205 -3.545 1.00 97.00 234 SER A CA 1
ATOM 1810 C C . SER A 1 234 ? 4.809 -10.279 -4.402 1.00 97.00 234 SER A C 1
ATOM 1812 O O . SER A 1 234 ? 5.649 -10.732 -5.180 1.00 97.00 234 SER A O 1
ATOM 1814 N N . SER A 1 235 ? 4.591 -8.968 -4.294 1.00 97.38 235 SER A N 1
ATOM 1815 C CA . SER A 1 235 ? 5.388 -7.983 -5.029 1.00 97.38 235 SER A CA 1
ATOM 1816 C C . SER A 1 235 ? 5.446 -6.637 -4.322 1.00 97.38 235 SER A C 1
ATOM 1818 O O . SER A 1 235 ? 4.628 -6.342 -3.455 1.00 97.38 235 SER A O 1
ATOM 1820 N N . LEU A 1 236 ? 6.392 -5.791 -4.726 1.00 97.44 236 LEU A N 1
ATOM 1821 C CA . LEU A 1 236 ? 6.417 -4.387 -4.330 1.00 97.44 236 LEU A CA 1
ATOM 1822 C C . LEU A 1 236 ? 5.555 -3.572 -5.298 1.00 97.44 236 LEU A C 1
ATOM 1824 O O . LEU A 1 236 ? 5.818 -3.570 -6.498 1.00 97.44 236 LEU A O 1
ATOM 1828 N N . ALA A 1 237 ? 4.561 -2.858 -4.779 1.00 96.81 237 ALA A N 1
ATOM 1829 C CA . ALA A 1 237 ? 3.767 -1.886 -5.519 1.00 96.81 237 ALA A CA 1
ATOM 1830 C C . ALA A 1 237 ? 4.256 -0.482 -5.158 1.00 96.81 237 ALA A C 1
ATOM 1832 O O . ALA A 1 237 ? 3.840 0.119 -4.174 1.00 96.81 237 ALA A O 1
ATOM 1833 N N . LEU A 1 238 ? 5.207 0.014 -5.949 1.00 95.12 238 LEU A N 1
ATOM 1834 C CA . LEU A 1 238 ? 5.947 1.248 -5.673 1.00 95.12 238 LEU A CA 1
ATOM 1835 C C . LEU A 1 238 ? 5.266 2.514 -6.232 1.00 95.12 238 LEU A C 1
ATOM 1837 O O . LEU A 1 238 ? 5.930 3.542 -6.381 1.00 95.12 238 LEU A O 1
ATOM 1841 N N . ALA A 1 239 ? 3.978 2.433 -6.580 1.00 94.50 239 ALA A N 1
ATOM 1842 C CA . ALA A 1 239 ? 3.181 3.577 -7.010 1.00 94.50 239 ALA A CA 1
ATOM 1843 C C . ALA A 1 239 ? 2.643 4.314 -5.774 1.00 94.50 239 ALA A C 1
ATOM 1845 O O . ALA A 1 239 ? 1.904 3.736 -4.979 1.00 94.50 239 ALA A O 1
ATOM 1846 N N . GLY A 1 240 ? 3.045 5.574 -5.599 1.00 94.88 240 GLY A N 1
ATOM 1847 C CA . GLY A 1 240 ? 2.685 6.354 -4.413 1.00 94.88 240 GLY A CA 1
ATOM 1848 C C . GLY A 1 240 ? 3.290 5.813 -3.113 1.00 94.88 240 GLY A C 1
ATOM 1849 O O . GLY A 1 240 ? 4.330 5.146 -3.118 1.00 94.88 240 GLY A O 1
ATOM 1850 N N . ALA A 1 241 ? 2.678 6.169 -1.986 1.00 96.56 241 ALA A N 1
ATOM 1851 C CA . ALA A 1 241 ? 3.069 5.700 -0.659 1.00 96.56 241 ALA A CA 1
ATOM 1852 C C . ALA A 1 241 ? 1.934 5.834 0.367 1.00 96.56 241 ALA A C 1
ATOM 1854 O O . ALA A 1 241 ? 0.990 6.598 0.189 1.00 96.56 241 ALA A O 1
ATOM 1855 N N . LEU A 1 242 ? 2.091 5.141 1.493 1.00 97.75 242 LEU A N 1
ATOM 1856 C CA . LEU A 1 242 ? 1.419 5.456 2.748 1.00 97.75 242 LEU A CA 1
ATOM 1857 C C . LEU A 1 242 ? 2.213 6.545 3.481 1.00 97.75 242 LEU A C 1
ATOM 1859 O O . LEU A 1 242 ? 3.390 6.363 3.789 1.00 97.75 242 LEU A O 1
ATOM 1863 N N . GLU A 1 243 ? 1.593 7.675 3.783 1.00 96.88 243 GLU A N 1
ATOM 1864 C CA . GLU A 1 243 ? 2.134 8.684 4.690 1.00 96.88 243 GLU A CA 1
ATOM 1865 C C . GLU A 1 243 ? 1.819 8.293 6.129 1.00 96.88 243 GLU A C 1
ATOM 1867 O O . GLU A 1 243 ? 0.654 8.166 6.487 1.00 96.88 243 GLU A O 1
ATOM 1872 N N . HIS A 1 244 ? 2.846 8.113 6.955 1.00 95.88 244 HIS A N 1
ATOM 1873 C CA . HIS A 1 244 ? 2.712 7.674 8.341 1.00 95.88 244 HIS A CA 1
ATOM 1874 C C . HIS A 1 244 ? 3.149 8.792 9.280 1.00 95.88 244 HIS A C 1
ATOM 1876 O O . HIS A 1 244 ? 4.328 9.145 9.322 1.00 95.88 244 HIS A O 1
ATOM 1882 N N . ARG A 1 245 ? 2.192 9.387 9.990 1.00 93.62 245 ARG A N 1
ATOM 1883 C CA . ARG A 1 245 ? 2.403 10.583 10.811 1.00 93.62 245 ARG A CA 1
ATOM 1884 C C . ARG A 1 245 ? 2.707 10.182 12.243 1.00 93.62 245 ARG A C 1
ATOM 1886 O O . ARG A 1 245 ? 1.869 9.619 12.933 1.00 93.62 245 ARG A O 1
ATOM 1893 N N . LEU A 1 246 ? 3.908 10.507 12.693 1.00 89.56 246 LEU A N 1
ATOM 1894 C CA . LEU A 1 246 ? 4.421 10.104 13.990 1.00 89.56 246 LEU A CA 1
ATOM 1895 C C . LEU A 1 246 ? 4.727 11.324 14.855 1.00 89.56 246 LEU A C 1
ATOM 1897 O O . LEU A 1 246 ? 5.296 12.308 14.386 1.00 89.56 246 LEU A O 1
ATOM 1901 N N . ASP A 1 247 ? 4.397 11.207 16.137 1.00 86.38 247 ASP A N 1
ATOM 1902 C CA . ASP A 1 247 ? 4.847 12.118 17.187 1.00 86.38 247 ASP A CA 1
ATOM 1903 C C . ASP A 1 247 ? 6.211 11.643 17.713 1.00 86.38 247 ASP A C 1
ATOM 1905 O O . ASP A 1 247 ? 6.366 10.483 18.121 1.00 86.38 247 ASP A O 1
ATOM 1909 N N . GLY A 1 248 ? 7.215 12.523 17.694 1.00 80.56 248 GLY A N 1
ATOM 1910 C CA . GLY A 1 248 ? 8.579 12.178 18.090 1.00 80.56 248 GLY A CA 1
ATOM 1911 C C . GLY A 1 248 ? 8.736 11.772 19.562 1.00 80.56 248 GLY A C 1
ATOM 1912 O O . GLY A 1 248 ? 9.611 10.962 19.887 1.00 80.56 248 GLY A O 1
ATOM 1913 N N . GLU A 1 249 ? 7.925 12.300 20.481 1.00 79.62 249 GLU A N 1
ATOM 1914 C CA . GLU A 1 249 ? 7.906 11.868 21.886 1.00 79.62 249 GLU A CA 1
ATOM 1915 C C . GLU A 1 249 ? 7.375 10.436 21.988 1.00 79.62 249 GLU A C 1
ATOM 1917 O O . GLU A 1 249 ? 8.000 9.571 22.612 1.00 79.62 249 GLU A O 1
ATOM 1922 N N . ARG A 1 250 ? 6.295 10.152 21.258 1.00 76.00 250 ARG A N 1
ATOM 1923 C CA . ARG A 1 250 ? 5.665 8.832 21.225 1.00 76.00 250 ARG A CA 1
ATOM 1924 C C . ARG A 1 250 ? 6.536 7.760 20.572 1.00 76.00 250 ARG A C 1
ATOM 1926 O O . ARG A 1 250 ? 6.518 6.613 21.019 1.00 76.00 250 ARG A O 1
ATOM 1933 N N . VAL A 1 251 ? 7.343 8.113 19.567 1.00 79.38 251 VAL A N 1
ATOM 1934 C CA . VAL A 1 251 ? 8.339 7.204 18.966 1.00 79.38 251 VAL A CA 1
ATOM 1935 C C . VAL A 1 251 ? 9.329 6.698 20.023 1.00 79.38 251 VAL A C 1
ATOM 1937 O O . VAL A 1 251 ? 9.559 5.492 20.104 1.00 79.38 251 VAL A O 1
ATOM 1940 N N . ARG A 1 252 ? 9.843 7.584 20.888 1.00 77.19 252 ARG A N 1
ATOM 1941 C CA . ARG A 1 252 ? 10.788 7.221 21.967 1.00 77.19 252 ARG A CA 1
ATOM 1942 C C . ARG A 1 252 ? 10.143 6.379 23.068 1.00 77.19 252 ARG A C 1
ATOM 1944 O O . ARG A 1 252 ? 10.818 5.610 23.754 1.00 77.19 252 ARG A O 1
ATOM 1951 N N . GLU A 1 253 ? 8.840 6.539 23.285 1.00 75.12 253 GLU A N 1
ATOM 1952 C CA . GLU A 1 253 ? 8.090 5.737 24.253 1.00 75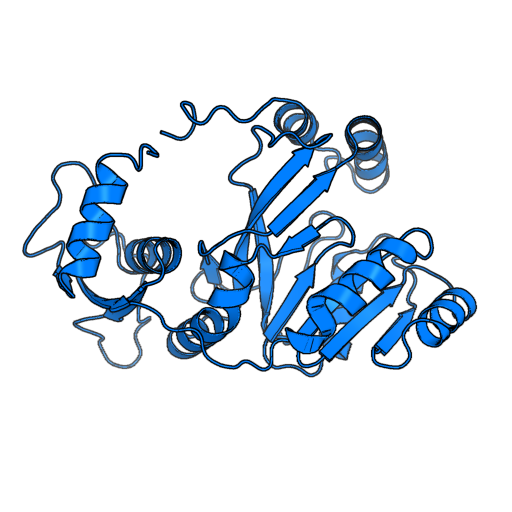.12 253 GLU A CA 1
ATOM 1953 C C . GLU A 1 253 ? 7.754 4.336 23.707 1.00 75.12 253 GLU A C 1
ATOM 1955 O O . GLU A 1 253 ? 7.854 3.346 24.438 1.00 75.12 253 GLU A O 1
ATOM 1960 N N . ARG A 1 254 ? 7.434 4.227 22.408 1.00 73.00 254 ARG A N 1
ATOM 1961 C CA . ARG A 1 254 ? 7.017 2.981 21.740 1.00 73.00 254 ARG A CA 1
ATOM 1962 C C . ARG A 1 254 ? 8.062 1.869 21.828 1.00 73.00 254 ARG A C 1
ATOM 1964 O O . ARG A 1 254 ? 7.693 0.730 22.113 1.00 73.00 254 ARG A O 1
ATOM 1971 N N . THR A 1 255 ? 9.345 2.196 21.662 1.00 65.06 255 THR A N 1
ATOM 1972 C CA . THR A 1 255 ? 10.470 1.251 21.811 1.00 65.06 255 THR A CA 1
ATOM 1973 C C . THR A 1 255 ? 10.404 0.510 23.148 1.00 65.06 255 THR A C 1
ATOM 1975 O O . THR A 1 255 ? 10.618 -0.701 23.211 1.00 65.06 255 THR A O 1
ATOM 1978 N N . ARG A 1 256 ? 10.033 1.213 24.227 1.00 64.00 256 ARG A N 1
ATOM 1979 C CA . ARG A 1 256 ? 9.927 0.629 25.573 1.00 64.00 256 ARG A CA 1
ATOM 1980 C C . ARG A 1 256 ? 8.711 -0.284 25.701 1.00 64.00 256 ARG A C 1
ATOM 1982 O O . ARG A 1 256 ? 8.811 -1.341 26.313 1.00 64.00 256 ARG A O 1
ATOM 1989 N N . ILE A 1 257 ? 7.577 0.111 25.122 1.00 68.44 257 ILE A N 1
ATOM 1990 C CA . ILE A 1 257 ? 6.324 -0.655 25.182 1.00 68.44 257 ILE A CA 1
ATOM 1991 C C . ILE A 1 257 ? 6.457 -1.978 24.419 1.00 68.44 257 ILE A C 1
ATOM 1993 O O . ILE A 1 257 ? 6.069 -3.025 24.937 1.00 68.44 257 ILE A O 1
ATOM 1997 N N . TYR A 1 258 ? 7.030 -1.960 23.213 1.00 66.69 258 TYR A N 1
ATOM 1998 C CA . TYR A 1 258 ? 7.170 -3.175 22.405 1.00 66.69 258 TYR A CA 1
ATOM 1999 C C . TYR A 1 258 ? 8.151 -4.175 23.013 1.00 66.69 258 TYR A C 1
ATOM 2001 O O . TYR A 1 258 ? 7.853 -5.367 23.026 1.00 66.69 258 TYR A O 1
ATOM 2009 N N . GLU A 1 259 ? 9.250 -3.708 23.608 1.00 68.94 259 GLU A N 1
ATOM 2010 C CA . GLU A 1 259 ? 10.191 -4.581 24.319 1.00 68.94 259 GLU A CA 1
ATOM 2011 C C . GLU A 1 259 ? 9.538 -5.296 25.516 1.00 68.94 259 GLU A C 1
ATOM 2013 O O . GLU A 1 259 ? 9.833 -6.460 25.791 1.00 68.94 259 GLU A O 1
ATOM 2018 N N . VAL A 1 260 ? 8.599 -4.628 26.199 1.00 68.88 260 VAL A N 1
ATOM 2019 C CA . VAL A 1 260 ? 7.811 -5.226 27.290 1.00 68.88 260 VAL A CA 1
ATOM 2020 C C . VAL A 1 260 ? 6.809 -6.263 26.769 1.00 68.88 260 VAL A C 1
ATOM 2022 O O . VAL A 1 260 ? 6.577 -7.271 27.435 1.00 68.88 260 VAL A O 1
ATOM 2025 N N . MET A 1 261 ? 6.219 -6.051 25.587 1.00 67.56 261 MET A N 1
ATOM 2026 C CA . MET A 1 261 ? 5.263 -6.991 24.981 1.00 67.56 261 MET A CA 1
ATOM 2027 C C . MET A 1 261 ? 5.937 -8.248 24.413 1.00 67.56 261 MET A C 1
ATOM 2029 O O . MET A 1 261 ? 5.376 -9.343 24.489 1.00 67.56 261 MET A O 1
ATOM 2033 N N . SER A 1 262 ? 7.128 -8.106 23.831 1.00 63.03 262 SER A N 1
ATOM 2034 C CA . SER A 1 262 ? 7.925 -9.215 23.311 1.00 63.03 262 SER A CA 1
ATOM 2035 C C . SER A 1 262 ? 9.403 -8.835 23.306 1.00 63.03 262 SER A C 1
ATOM 2037 O O . SER A 1 262 ? 9.789 -7.846 22.691 1.00 63.03 262 SER A O 1
ATOM 2039 N N . THR A 1 263 ? 10.248 -9.659 23.925 1.00 60.94 263 THR A N 1
ATOM 2040 C CA . THR A 1 263 ? 11.702 -9.436 23.955 1.00 60.94 263 THR A CA 1
ATOM 2041 C C . THR A 1 263 ? 12.268 -9.312 22.537 1.00 60.94 263 THR A C 1
ATOM 2043 O O . THR A 1 263 ? 12.001 -10.164 21.687 1.00 60.94 263 THR A O 1
ATOM 2046 N N . GLY A 1 264 ? 13.037 -8.253 22.280 1.00 58.53 264 GLY A N 1
ATOM 2047 C CA . GLY A 1 264 ? 13.601 -7.918 20.971 1.00 58.53 264 GLY A CA 1
ATOM 2048 C C . GLY A 1 264 ? 12.632 -7.242 19.995 1.00 58.53 264 GLY A C 1
ATOM 2049 O O . GLY A 1 264 ? 13.012 -6.983 18.852 1.00 58.53 264 GLY A O 1
ATOM 2050 N N . ALA A 1 265 ? 11.390 -6.952 20.397 1.00 61.94 265 ALA A N 1
ATOM 2051 C CA . ALA A 1 265 ? 10.439 -6.223 19.558 1.00 61.94 265 ALA A CA 1
ATOM 2052 C C . ALA A 1 265 ? 10.587 -4.696 19.656 1.00 61.94 265 ALA A C 1
ATOM 2054 O O . ALA A 1 265 ? 9.984 -3.995 18.850 1.00 61.94 265 ALA A O 1
ATOM 2055 N N . GLY A 1 266 ? 11.392 -4.164 20.583 1.00 57.78 266 GLY A N 1
ATOM 2056 C CA . GLY A 1 266 ? 11.627 -2.722 20.678 1.00 57.78 266 GLY A CA 1
ATOM 2057 C C . GLY A 1 266 ? 12.370 -2.127 19.476 1.00 57.78 266 GLY A C 1
ATOM 2058 O O . GLY A 1 266 ? 12.114 -0.980 19.134 1.00 57.78 266 GLY A O 1
ATOM 2059 N N . ARG A 1 267 ? 13.261 -2.906 18.836 1.00 66.56 267 ARG A N 1
ATOM 2060 C CA . ARG A 1 267 ? 14.136 -2.502 17.708 1.00 66.56 267 ARG A CA 1
ATOM 2061 C C . ARG A 1 267 ? 14.706 -1.073 17.838 1.00 66.56 267 ARG A C 1
ATOM 2063 O O . ARG A 1 267 ? 14.299 -0.173 17.106 1.00 66.56 267 ARG A O 1
ATOM 2070 N N . PRO A 1 268 ? 15.660 -0.829 18.755 1.00 65.69 268 PRO A N 1
ATOM 2071 C CA . PRO A 1 268 ? 16.252 0.501 18.974 1.00 65.69 268 PRO A CA 1
ATOM 2072 C C . PRO A 1 268 ? 16.896 1.134 17.723 1.00 65.69 268 PRO A C 1
ATOM 2074 O O . PRO A 1 268 ? 16.992 2.358 17.600 1.00 65.69 268 PRO A O 1
ATOM 2077 N N . GLU A 1 269 ? 17.345 0.308 16.780 1.00 68.25 269 GLU A N 1
ATOM 2078 C CA . GLU A 1 269 ? 17.814 0.726 15.461 1.00 68.25 269 GLU A CA 1
ATOM 2079 C C . GLU A 1 269 ? 16.717 1.418 14.634 1.00 68.25 269 GLU A C 1
ATOM 2081 O O . GLU A 1 269 ? 17.000 2.421 13.972 1.00 68.25 269 GLU A O 1
ATOM 2086 N N . ASP A 1 270 ? 15.465 0.962 14.743 1.00 77.00 270 ASP A N 1
ATOM 2087 C CA . ASP A 1 270 ? 14.317 1.574 14.071 1.00 77.00 270 ASP A CA 1
ATOM 2088 C C . ASP A 1 270 ? 14.035 2.960 14.671 1.00 77.00 270 ASP A C 1
ATOM 2090 O O . ASP A 1 270 ? 13.784 3.906 13.928 1.00 77.00 270 ASP A O 1
ATOM 2094 N N . GLU A 1 271 ? 14.152 3.131 15.995 1.00 81.06 271 GLU A N 1
ATOM 2095 C CA . GLU A 1 271 ? 14.029 4.449 16.644 1.00 81.06 271 GLU A CA 1
ATOM 2096 C C . GLU A 1 271 ? 15.066 5.439 16.100 1.00 81.06 271 GLU A C 1
ATOM 2098 O O . GLU A 1 271 ? 14.728 6.572 15.752 1.00 81.06 271 GLU A O 1
ATOM 2103 N N . THR A 1 272 ? 16.322 5.004 15.978 1.00 82.94 272 THR A N 1
ATOM 2104 C CA . THR A 1 272 ? 17.408 5.855 15.471 1.00 82.94 272 THR A CA 1
ATOM 2105 C C . THR A 1 272 ? 17.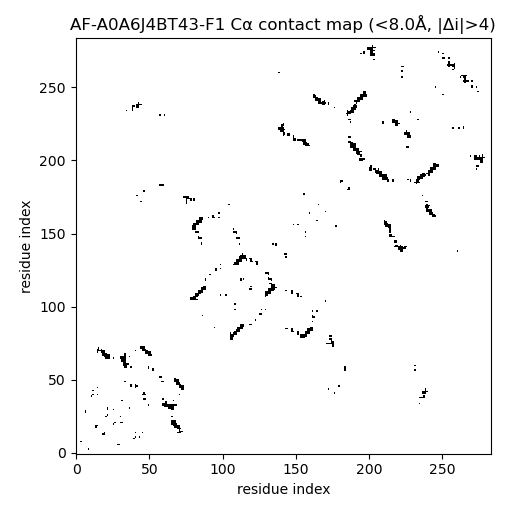128 6.311 14.037 1.00 82.94 272 THR A C 1
ATOM 2107 O O . THR A 1 272 ? 17.287 7.492 13.723 1.00 82.94 272 THR A O 1
ATOM 2110 N N . LEU A 1 273 ? 16.672 5.398 13.172 1.00 84.06 273 LEU A N 1
ATOM 2111 C CA . LEU A 1 273 ? 16.311 5.713 11.787 1.00 84.06 273 LEU A CA 1
ATOM 2112 C C . LEU A 1 273 ? 15.062 6.597 11.682 1.00 84.06 273 LEU A C 1
ATOM 2114 O O . LEU A 1 273 ? 15.003 7.450 10.798 1.00 84.06 273 LEU A O 1
ATOM 2118 N N . LEU A 1 274 ? 14.076 6.412 12.564 1.00 83.69 274 LEU A N 1
ATOM 2119 C CA . LEU A 1 274 ? 12.860 7.227 12.604 1.00 83.69 274 LEU A CA 1
ATOM 2120 C C . LEU A 1 274 ? 13.149 8.664 13.052 1.00 83.69 274 LEU A C 1
ATOM 2122 O O . LEU A 1 274 ? 12.562 9.598 12.517 1.00 83.69 274 LEU A O 1
ATOM 2126 N N . LEU A 1 275 ? 14.056 8.862 14.009 1.00 85.25 275 LEU A N 1
ATOM 2127 C CA . LEU A 1 275 ? 14.394 10.196 14.514 1.00 85.25 275 LEU A CA 1
ATOM 2128 C C . LEU A 1 275 ? 15.422 10.940 13.645 1.00 85.25 275 LEU A C 1
ATOM 2130 O O . LEU A 1 275 ? 15.568 12.156 13.777 1.00 85.25 275 LEU A O 1
ATOM 2134 N N . ALA A 1 276 ? 16.143 10.241 12.765 1.00 87.06 276 ALA A N 1
ATOM 2135 C CA . ALA A 1 276 ? 17.045 10.860 11.800 1.00 87.06 276 ALA A CA 1
ATOM 2136 C C . ALA A 1 276 ? 16.272 11.382 10.580 1.00 87.06 276 ALA A C 1
ATOM 2138 O O . ALA A 1 276 ? 15.395 10.701 10.054 1.00 87.06 276 ALA A O 1
ATOM 2139 N N . ALA A 1 277 ? 16.620 12.574 10.090 1.00 86.69 277 ALA A N 1
ATOM 2140 C CA . ALA A 1 277 ? 16.020 13.125 8.877 1.00 86.69 277 ALA A CA 1
ATOM 2141 C C . ALA A 1 277 ? 16.450 12.334 7.632 1.00 86.69 277 ALA A C 1
ATOM 2143 O O . ALA A 1 277 ? 17.600 11.907 7.518 1.00 86.69 277 ALA A O 1
ATOM 2144 N N . PHE A 1 278 ? 15.529 12.175 6.683 1.00 86.75 278 PHE A N 1
ATOM 2145 C CA . PHE A 1 278 ? 15.805 11.543 5.401 1.00 86.75 278 PHE A CA 1
ATOM 2146 C C . PHE A 1 278 ? 16.866 12.316 4.613 1.00 86.75 278 PHE A C 1
ATOM 2148 O O . PHE A 1 278 ? 16.686 13.499 4.316 1.00 86.75 278 PHE A O 1
ATOM 2155 N N . ASP A 1 279 ? 17.936 11.626 4.217 1.00 81.12 279 ASP A N 1
ATOM 2156 C CA . ASP A 1 279 ? 18.923 12.154 3.281 1.00 81.12 279 ASP A CA 1
ATOM 2157 C C . ASP A 1 279 ? 18.657 11.599 1.869 1.00 81.12 279 ASP A C 1
ATOM 2159 O O . ASP A 1 279 ? 18.954 10.432 1.594 1.00 81.12 279 ASP A O 1
ATOM 2163 N N . PRO A 1 280 ? 18.133 12.414 0.932 1.00 70.31 280 PRO A N 1
ATOM 2164 C CA . PRO A 1 280 ? 17.905 11.974 -0.437 1.00 70.31 280 PRO A CA 1
ATOM 2165 C C . PRO A 1 280 ? 19.199 11.640 -1.189 1.00 70.31 280 PRO A C 1
ATOM 2167 O O . PRO A 1 280 ? 19.105 11.029 -2.248 1.00 70.31 280 PRO A O 1
ATOM 2170 N N . ALA A 1 281 ? 20.384 12.036 -0.706 1.00 62.53 281 ALA A N 1
ATOM 2171 C CA . ALA A 1 281 ? 21.666 11.626 -1.277 1.00 62.53 281 ALA A CA 1
ATOM 2172 C C . ALA A 1 281 ? 22.105 10.229 -0.812 1.00 62.53 281 ALA A C 1
ATOM 2174 O O . ALA A 1 281 ? 22.811 9.552 -1.553 1.00 62.53 281 ALA A O 1
ATOM 2175 N N . ALA A 1 282 ? 21.648 9.767 0.356 1.00 55.09 282 ALA A N 1
ATOM 2176 C CA . ALA A 1 282 ? 21.953 8.433 0.879 1.00 55.09 282 ALA A CA 1
ATOM 2177 C C . ALA A 1 282 ? 21.199 7.301 0.150 1.00 55.09 282 ALA A C 1
ATOM 2179 O O . ALA A 1 282 ? 21.570 6.137 0.272 1.00 55.09 282 ALA A O 1
ATOM 2180 N N . VAL A 1 283 ? 20.154 7.641 -0.616 1.00 47.88 283 VAL A N 1
ATOM 2181 C CA . VAL A 1 283 ? 19.328 6.702 -1.408 1.00 47.88 283 VAL A CA 1
ATOM 2182 C C . VAL A 1 283 ? 19.583 6.848 -2.924 1.00 47.88 283 VAL A C 1
ATOM 2184 O O . VAL A 1 283 ? 18.836 6.304 -3.737 1.00 47.88 283 VAL A O 1
ATOM 2187 N N . ARG A 1 284 ? 20.619 7.602 -3.324 1.00 41.34 284 ARG A N 1
ATOM 2188 C CA . ARG A 1 284 ? 21.042 7.769 -4.728 1.00 41.34 284 ARG A CA 1
ATOM 2189 C C . ARG A 1 284 ? 22.072 6.742 -5.170 1.00 41.34 284 ARG A C 1
ATOM 2191 O O . ARG A 1 284 ? 22.955 6.403 -4.356 1.00 41.34 284 ARG A O 1
#

pLDDT: mean 91.06, std 11.55, range [35.84, 98.88]

Foldseek 3Di:
DDCPDPVLVVLVVCLVVQKDFCPVVNDDPDFAAQQRNCQSLLLVQKFKFAPDDDPPDQRGDRPPDGGIIGIDRHFQDDDAEEEEEEEELVLLVLVLVQCVVCVPLHNAYEYEYLDDPVSQVVSCVSPVPHHTYYDNLVLAPLVSVLVRLVPRPTQKYQYDYSQKDFDPQCSSSVHVVVVSLVVSLAFWEWFAEFQQEVNFTFQCPRDTDRRIGGSPWGWDDSAPIDTPDPPSNYGYSNGGHIYGYHYLVVLVVQLVVLCVSPNPRSPVVVNVRSPHGHDPVVVD

Secondary structure (DSSP, 8-state):
-----HHHHHHHHHHHTTEEETTTS--SS----HHHHHHHHHHTTEEEEES---TTS-SS--SSSPPEEEEEE-------PEEEEEE-GGGHHHHHHHHHHTTTT-SEEEEEESS-HHHHHHHHHH-TTSEEEE---TT-HHHHHHHHHHHH-SSEEEEE-TTEEE-HHHHHHHHHHHHHHHHTT--EEEEEEEEEETTEEBTTPSEEEEEEEETT-EEE-SSS-EEE--GGGEEE--SS-EEEEE-HHHHHHHHHHHHHHSTT-S-HHHHHHHHSBP-TTTT-